Protein AF-A0A931IB84-F1 (afdb_monomer)

Secondary structure (DSSP, 8-state):
----PPP---SHHHHHHHHHHHHHHHHHHHHHHHHHHHHHHHHHHHHTTT--HHHHT--HHHHHHHHHHHHHHHHHHHHHHHHHHHHHHHHHHHHHHTTS-HHHHHHHHHHHHHHHHHHHHHHHHHHH--SS-TT-HHHHHHTSHHHHHHHHHHHHHHHHHHHTT------HHHHHHHHHHHHHHHHHHHHHHHHHHHHHHHHHHHHHHHTTTT-SEEEEEEESSPP---TTTSEEEEEPPSTTS--EEEEEEEEEEEE-SSEEEEEETT--SSS--EEEEETTTSEEEEEE-THHHHHHHH---GGG-SSSSGGGGGG--

Organism: NCBI:txid2785916

pLDDT: mean 73.14, std 16.47, range [39.81, 95.12]

Nearest PDB structures (foldseek):
  5l0g-assembly2_C  TM=3.970E-01  e=9.051E+00  Homo sapiens
  2gww-assembly1_A  TM=3.544E-01  e=8.164E+00  Homo sapiens
  8x61-assembly1_D  TM=1.941E-01  e=3.397E+00  Escherichia coli K-12
  8x61-assembly1_C  TM=1.939E-01  e=5.690E+00  Escherichia coli K-12

Solvent-accessible surface area (backbone atoms only — not comparable to full-atom values): 17667 Å² total; per-residue (Å²): 143,84,86,83,78,83,81,81,93,71,75,61,68,64,53,52,53,49,51,47,52,67,51,48,54,57,50,52,52,52,49,51,48,30,30,49,48,8,42,52,22,48,37,48,29,35,44,67,74,74,36,62,48,79,80,71,61,73,51,72,66,56,21,39,59,52,15,49,77,57,46,50,60,58,51,50,51,50,51,52,49,49,54,49,50,53,51,50,50,54,52,48,53,54,36,56,76,66,74,59,59,68,66,60,58,53,50,53,43,48,52,43,25,53,52,10,50,54,36,34,53,54,23,51,54,53,70,75,54,81,72,91,71,83,84,44,76,72,51,60,62,47,58,33,52,49,33,40,13,51,10,30,50,26,41,45,52,24,50,53,51,51,58,75,71,52,98,67,81,92,50,79,73,54,54,58,54,50,52,50,48,51,53,45,38,52,53,12,53,51,35,33,51,52,37,49,27,46,51,53,18,47,54,52,35,50,54,51,48,71,43,42,57,44,43,39,57,36,34,37,40,40,26,70,65,86,76,94,70,60,83,72,35,42,48,77,41,82,43,81,46,63,96,92,51,77,54,31,34,35,39,36,35,27,29,77,77,45,82,54,90,62,34,35,36,29,30,26,25,54,41,43,93,90,53,62,54,73,51,79,42,53,51,85,72,40,54,77,45,79,49,75,41,71,67,36,32,60,50,24,71,78,47,78,54,64,87,81,47,91,64,43,33,68,90,47,67,75,76,79,113

Foldseek 3Di:
DDDDDDDDPDDPPVVVVVVCCVPVVVVVVVLVLQLVLLQLLVQLLVVLVVDGPVVVPDDSVNSSVSSCVLVVVVVVVVVVVVVVVVVVVVVVVVCVVVVPDPPVLVVVLVVLQVVLQVLCVQQVVCVVAVDDPPPDPVSVVSNQLQSLLSSLVSNLSSVVSVVVPDPDDDDPVVVVVVVVNVVSNVVSSSSNSSSSSNVVSVVVSVVCLLCLQLAQKWKKKKALDDDDDDPLQKDWDWDDDDPPDRIIIIITQWDFPDDDPFKTWIWGSLDDSVDIDIDIGTPPRIDMDMGGDNVSNVQCVVPSDCVPDRHNGSVCPPVPD

Structure (mmCIF, N/CA/C/O backbone):
data_AF-A0A931IB84-F1
#
_entry.id   AF-A0A931IB84-F1
#
loop_
_atom_site.group_PDB
_atom_site.id
_atom_site.type_symbol
_atom_site.label_atom_id
_atom_site.label_alt_id
_atom_site.label_comp_id
_atom_site.label_asym_id
_atom_site.label_entity_id
_atom_site.label_seq_id
_atom_site.pdbx_PDB_ins_code
_atom_site.Cartn_x
_atom_site.Cartn_y
_atom_site.Cartn_z
_atom_site.occupancy
_atom_site.B_iso_or_equiv
_atom_site.auth_seq_id
_atom_site.auth_comp_id
_atom_site.auth_asym_id
_atom_site.auth_atom_id
_atom_site.pdbx_PDB_model_num
ATOM 1 N N . MET A 1 1 ? -64.741 45.029 3.967 1.00 46.62 1 MET A N 1
ATOM 2 C CA . MET A 1 1 ? -64.664 43.936 4.946 1.00 46.62 1 MET A CA 1
ATOM 3 C C . MET A 1 1 ? -64.672 42.675 4.126 1.00 46.62 1 MET A C 1
ATOM 5 O O . MET A 1 1 ? -65.702 42.410 3.532 1.00 46.62 1 MET A O 1
ATOM 9 N N . ASP A 1 2 ? -63.482 42.113 3.925 1.00 40.97 2 ASP A N 1
ATOM 10 C CA . ASP A 1 2 ? -63.188 40.704 3.632 1.00 40.97 2 ASP A CA 1
ATOM 11 C C . ASP A 1 2 ? -61.693 40.642 3.291 1.00 40.97 2 ASP A C 1
ATOM 13 O O . ASP A 1 2 ? -61.280 40.716 2.134 1.00 40.97 2 ASP A O 1
ATOM 17 N N . ASP A 1 3 ? -60.882 40.609 4.351 1.00 43.34 3 ASP A N 1
ATOM 18 C CA . ASP A 1 3 ? -59.468 40.252 4.289 1.00 43.34 3 ASP A CA 1
ATOM 19 C C . ASP A 1 3 ? -59.377 38.723 4.217 1.00 43.34 3 ASP A C 1
ATOM 21 O O . ASP A 1 3 ? -59.731 38.022 5.166 1.00 43.34 3 ASP A O 1
ATOM 25 N N . VAL A 1 4 ? -58.921 38.200 3.079 1.00 49.16 4 VAL A N 1
ATOM 26 C CA . VAL A 1 4 ? -58.511 36.798 2.940 1.00 49.16 4 VAL A CA 1
ATOM 27 C C . VAL A 1 4 ? -56.997 36.751 3.105 1.00 49.16 4 VAL A C 1
ATOM 29 O O . VAL A 1 4 ? -56.245 37.058 2.181 1.00 49.16 4 VAL A O 1
ATOM 32 N N . GLU A 1 5 ? -56.553 36.387 4.303 1.00 45.47 5 GLU A N 1
ATOM 33 C CA . GLU A 1 5 ? -55.150 36.115 4.607 1.00 45.47 5 GLU A CA 1
ATOM 34 C C . GLU A 1 5 ? -54.798 34.677 4.166 1.00 45.47 5 GLU A C 1
ATOM 36 O O . GLU A 1 5 ? -55.505 33.739 4.543 1.00 45.47 5 GLU A O 1
ATOM 41 N N . PRO A 1 6 ? -53.753 34.454 3.342 1.00 45.84 6 PRO A N 1
ATOM 42 C CA . PRO A 1 6 ? -53.401 33.116 2.887 1.00 45.84 6 PRO A CA 1
ATOM 43 C C . PRO A 1 6 ? -52.609 32.348 3.954 1.00 45.84 6 PRO A C 1
ATOM 45 O O . PRO A 1 6 ? -51.572 32.784 4.455 1.00 45.84 6 PRO A O 1
ATOM 48 N N . GLU A 1 7 ? -53.117 31.159 4.252 1.00 43.06 7 GLU A N 1
ATOM 49 C CA . GLU A 1 7 ? -52.628 30.195 5.229 1.00 43.06 7 GLU A CA 1
ATOM 50 C C . GLU A 1 7 ? -51.196 29.708 4.920 1.00 43.06 7 GLU A C 1
ATOM 52 O O . GLU A 1 7 ? -50.842 29.331 3.800 1.00 43.06 7 GLU A O 1
ATOM 57 N N . ALA A 1 8 ? -50.342 29.735 5.943 1.00 46.41 8 ALA A N 1
ATOM 58 C CA . ALA A 1 8 ? -48.915 29.464 5.854 1.00 46.41 8 ALA A CA 1
ATOM 59 C C . ALA A 1 8 ? -48.585 27.985 5.555 1.00 46.41 8 ALA A C 1
ATOM 61 O O . ALA A 1 8 ? -48.643 27.116 6.427 1.00 46.41 8 ALA A O 1
ATOM 62 N N . THR A 1 9 ? -48.067 27.698 4.359 1.00 49.44 9 THR A N 1
ATOM 63 C CA . THR A 1 9 ? -47.343 26.451 4.054 1.00 49.44 9 THR A CA 1
ATOM 64 C C . THR A 1 9 ? -45.978 26.423 4.755 1.00 49.44 9 THR A C 1
ATOM 66 O O . THR A 1 9 ? -44.959 26.790 4.170 1.00 49.44 9 THR A O 1
ATOM 69 N N . ARG A 1 10 ? -45.926 25.999 6.026 1.00 53.22 10 ARG A N 1
ATOM 70 C CA . ARG A 1 10 ? -44.667 25.784 6.779 1.00 53.22 10 ARG A CA 1
ATOM 71 C C . ARG A 1 10 ? -44.481 24.451 7.554 1.00 53.22 10 ARG A C 1
ATOM 73 O O . ARG A 1 10 ? -43.626 24.432 8.433 1.00 53.22 10 ARG A O 1
ATOM 80 N N . PRO A 1 11 ? -45.136 23.307 7.254 1.00 54.66 11 PRO A N 1
ATOM 81 C CA . PRO A 1 11 ? -44.774 22.039 7.917 1.00 54.66 11 PRO A CA 1
ATOM 82 C C . PRO A 1 11 ? -43.838 21.107 7.114 1.00 54.66 11 PRO A C 1
ATOM 84 O O . PRO A 1 11 ? -43.234 20.205 7.692 1.00 54.66 11 PRO A O 1
ATOM 87 N N . THR A 1 12 ? -43.669 21.286 5.798 1.00 57.94 12 THR A N 1
ATOM 88 C CA . THR A 1 12 ? -42.915 20.335 4.948 1.00 57.94 12 THR A CA 1
ATOM 89 C C . THR A 1 12 ? -41.408 20.600 4.916 1.00 57.94 12 THR A C 1
ATOM 91 O O . THR A 1 12 ? -40.622 19.673 5.097 1.00 57.94 12 THR A O 1
ATOM 94 N N . PHE A 1 13 ? -40.975 21.853 4.766 1.00 56.25 13 PHE A N 1
ATOM 95 C CA . PHE A 1 13 ? -39.555 22.209 4.597 1.00 56.25 13 PHE A CA 1
ATOM 96 C C . PHE A 1 13 ? -38.668 21.819 5.799 1.00 56.25 13 PHE A C 1
ATOM 98 O O . PHE A 1 13 ? -37.565 21.306 5.623 1.00 56.25 13 PHE A O 1
ATOM 105 N N . HIS A 1 14 ? -39.182 21.955 7.026 1.00 60.00 14 HIS A N 1
ATOM 106 C CA . HIS A 1 14 ? -38.454 21.588 8.249 1.00 60.00 14 HIS A CA 1
ATOM 107 C C . HIS A 1 14 ? -38.234 20.068 8.375 1.00 60.00 14 HIS A C 1
ATOM 109 O O . HIS A 1 14 ? -37.202 19.613 8.866 1.00 60.00 14 HIS A O 1
ATOM 115 N N . ARG A 1 15 ? -39.177 19.265 7.863 1.00 61.06 15 ARG A N 1
ATOM 116 C CA . ARG A 1 15 ? -39.104 17.797 7.875 1.00 61.06 15 ARG A CA 1
ATOM 117 C C . ARG A 1 15 ? -38.084 17.273 6.861 1.00 61.06 15 ARG A C 1
ATOM 119 O O . ARG A 1 15 ? -37.337 16.352 7.173 1.00 61.06 15 ARG A O 1
ATOM 126 N N . TRP A 1 16 ? -37.998 17.903 5.688 1.00 57.44 16 TRP A N 1
ATOM 127 C CA . TRP A 1 16 ? -36.999 17.576 4.664 1.00 57.44 16 TRP A CA 1
ATOM 128 C C . TRP A 1 16 ? -35.577 17.988 5.068 1.00 57.44 16 TRP A C 1
ATOM 130 O O . TRP A 1 16 ? -34.650 17.214 4.849 1.00 57.44 16 TRP A O 1
ATOM 140 N N . MET A 1 17 ? -35.396 19.135 5.734 1.00 57.38 17 MET A N 1
ATOM 141 C CA . MET A 1 17 ? -34.097 19.517 6.312 1.00 57.38 17 MET A CA 1
ATOM 142 C C . MET A 1 17 ? -33.651 18.564 7.429 1.00 57.38 17 MET A C 1
ATOM 144 O O . MET A 1 17 ? -32.476 18.211 7.494 1.00 57.38 17 MET A O 1
ATOM 148 N N . GLY A 1 18 ? -34.582 18.095 8.268 1.00 59.38 18 GLY A N 1
ATOM 149 C CA . GLY A 1 18 ? -34.295 17.082 9.286 1.00 59.38 18 GLY A CA 1
ATOM 150 C C . GLY A 1 18 ? -33.848 15.745 8.685 1.00 59.38 18 GLY A C 1
ATOM 151 O O . GLY A 1 18 ? -32.864 15.169 9.136 1.00 59.38 18 GLY A O 1
ATOM 152 N N . ILE A 1 19 ? -34.510 15.275 7.623 1.00 59.47 19 ILE A N 1
ATOM 153 C CA . ILE A 1 19 ? -34.152 14.021 6.934 1.00 59.47 19 ILE A CA 1
ATOM 154 C C . ILE A 1 19 ? -32.814 14.154 6.193 1.00 59.47 19 ILE A C 1
ATOM 156 O O . ILE A 1 19 ? -31.972 13.261 6.285 1.00 59.47 19 ILE A O 1
ATOM 160 N N . LEU A 1 20 ? -32.578 15.283 5.515 1.00 56.72 20 LEU A N 1
ATOM 161 C CA . LEU A 1 20 ? -31.291 15.578 4.882 1.00 56.72 20 LEU A CA 1
ATOM 162 C C . LEU A 1 20 ? -30.164 15.644 5.917 1.00 56.72 20 LEU A C 1
ATOM 164 O O . LEU A 1 20 ? -29.110 15.077 5.677 1.00 56.72 20 LEU A O 1
ATOM 168 N N . GLY A 1 21 ? -30.379 16.243 7.090 1.00 59.09 21 GLY A N 1
ATOM 169 C CA . GLY A 1 21 ? -29.387 16.250 8.170 1.00 59.09 21 GLY A CA 1
ATOM 170 C C . GLY A 1 21 ? -29.104 14.858 8.750 1.00 59.09 21 GLY A C 1
ATOM 171 O O . GLY A 1 21 ? -27.948 14.516 8.984 1.00 59.09 21 GLY A O 1
ATOM 172 N N . VAL A 1 22 ? -30.140 14.032 8.931 1.00 60.47 22 VAL A N 1
ATOM 173 C CA . VAL A 1 22 ? -30.029 12.675 9.501 1.00 60.47 22 VAL A CA 1
ATOM 174 C C . VAL A 1 22 ? -29.346 11.691 8.550 1.00 60.47 22 VAL A C 1
ATOM 176 O O . VAL A 1 22 ? -28.673 10.778 9.018 1.00 60.47 22 VAL A O 1
ATOM 179 N N . VAL A 1 23 ? -29.476 11.868 7.233 1.00 61.41 23 VAL A N 1
ATOM 180 C CA . VAL A 1 23 ? -28.882 10.958 6.237 1.00 61.41 23 VAL A CA 1
ATOM 181 C C . VAL A 1 23 ? -27.582 11.510 5.653 1.00 61.41 23 VAL A C 1
ATOM 183 O O . VAL A 1 23 ? -26.607 10.768 5.549 1.00 61.41 23 VAL A O 1
ATOM 186 N N . ALA A 1 24 ? -27.517 12.804 5.323 1.00 62.16 24 ALA A N 1
ATOM 187 C CA . ALA A 1 24 ? -26.332 13.384 4.695 1.00 62.16 24 ALA A CA 1
ATOM 188 C C . ALA A 1 24 ? -25.141 13.429 5.661 1.00 62.16 24 ALA A C 1
ATOM 190 O O . ALA A 1 24 ? -24.024 13.106 5.258 1.00 62.16 24 ALA A O 1
ATOM 191 N N . ALA A 1 25 ? -25.356 13.765 6.940 1.00 66.94 25 ALA A N 1
ATOM 192 C CA . ALA A 1 25 ? -24.252 13.883 7.894 1.00 66.94 25 ALA A CA 1
ATOM 193 C C . ALA A 1 25 ? -23.505 12.548 8.117 1.00 66.94 25 ALA A C 1
ATOM 195 O O . ALA A 1 25 ? -22.279 12.544 7.970 1.00 66.94 25 ALA A O 1
ATOM 196 N N . PRO A 1 26 ? -24.175 11.398 8.361 1.00 75.62 26 PRO A N 1
ATOM 197 C CA . PRO A 1 26 ? -23.486 10.109 8.431 1.00 75.62 26 PRO A CA 1
ATOM 198 C C . PRO A 1 26 ? -22.792 9.736 7.123 1.00 75.62 26 PRO A C 1
ATOM 200 O O . PRO A 1 26 ? -21.655 9.273 7.153 1.00 75.62 26 PRO A O 1
ATOM 203 N N . THR A 1 27 ? -23.430 9.967 5.968 1.00 77.69 27 THR A N 1
ATOM 204 C CA . THR A 1 27 ? -22.833 9.595 4.676 1.00 77.69 27 THR A CA 1
ATOM 205 C C . THR A 1 27 ? -21.563 10.381 4.372 1.00 77.69 27 THR A C 1
ATOM 207 O O . THR A 1 27 ? -20.601 9.797 3.877 1.00 77.69 27 THR A O 1
ATOM 210 N N . THR A 1 28 ? -21.502 11.667 4.728 1.00 82.00 28 THR A N 1
ATOM 211 C CA . THR A 1 28 ? -20.297 12.487 4.542 1.00 82.00 28 THR A CA 1
ATOM 212 C C . THR A 1 28 ? -19.165 12.016 5.448 1.00 82.00 28 THR A C 1
ATOM 214 O O . THR A 1 28 ? -18.031 11.901 4.992 1.00 82.00 28 THR A O 1
ATOM 217 N N . ILE A 1 29 ? -19.467 11.673 6.707 1.00 82.62 29 ILE A N 1
ATOM 218 C CA . ILE A 1 29 ? -18.474 11.129 7.648 1.00 82.62 29 ILE A CA 1
ATOM 219 C C . ILE A 1 29 ? -17.939 9.787 7.145 1.00 82.62 29 ILE A C 1
ATOM 221 O O . ILE A 1 29 ? -16.726 9.596 7.089 1.00 82.62 29 ILE A O 1
ATOM 225 N N . ILE A 1 30 ? -18.825 8.875 6.733 1.00 82.88 30 ILE A N 1
ATOM 226 C CA . ILE A 1 30 ? -18.440 7.568 6.187 1.00 82.88 30 ILE A CA 1
ATOM 227 C C . ILE A 1 30 ? -17.569 7.755 4.943 1.00 82.88 30 ILE A C 1
ATOM 229 O O . ILE A 1 30 ? -16.503 7.156 4.847 1.00 82.88 30 ILE A O 1
ATOM 233 N N . THR A 1 31 ? -17.974 8.635 4.025 1.00 84.44 31 THR A N 1
ATOM 234 C CA . THR A 1 31 ? -17.211 8.924 2.803 1.00 84.44 31 THR A CA 1
ATOM 235 C C . THR A 1 31 ? -15.834 9.507 3.127 1.00 84.44 31 THR A C 1
ATOM 237 O O . THR A 1 31 ? -14.839 9.081 2.544 1.00 84.44 31 THR A O 1
ATOM 240 N N . GLY A 1 32 ? -15.750 10.428 4.091 1.00 87.38 32 GLY A N 1
ATOM 241 C CA . GLY A 1 32 ? -14.487 11.008 4.551 1.00 87.38 32 GLY A CA 1
ATOM 242 C C . GLY A 1 32 ? -13.554 9.979 5.194 1.00 87.38 32 GLY A C 1
ATOM 243 O O . GLY A 1 32 ? -12.356 9.986 4.917 1.00 87.38 32 GLY A O 1
ATOM 244 N N . LEU A 1 33 ? -14.092 9.053 5.993 1.00 87.19 33 LEU A N 1
ATOM 245 C CA . LEU A 1 33 ? -13.322 7.949 6.576 1.00 87.19 33 LEU A CA 1
ATOM 246 C C . LEU A 1 33 ? -12.832 6.971 5.505 1.00 87.19 33 LEU A C 1
ATOM 248 O O . LEU A 1 33 ? -11.663 6.593 5.525 1.00 87.19 33 LEU A O 1
ATOM 252 N N . CYS A 1 34 ? -13.689 6.599 4.549 1.00 87.62 34 CYS A N 1
ATOM 253 C CA . CYS A 1 34 ? -13.299 5.777 3.404 1.00 87.62 34 CYS A CA 1
ATOM 254 C C . CYS A 1 34 ? -12.150 6.433 2.634 1.00 87.62 34 CYS A C 1
ATOM 256 O O . CYS A 1 34 ? -11.106 5.816 2.440 1.00 87.62 34 CYS A O 1
ATOM 258 N N . TYR A 1 35 ? -12.297 7.710 2.280 1.00 91.06 35 TYR A N 1
ATOM 259 C CA . TYR A 1 35 ? -11.238 8.476 1.631 1.00 91.06 35 TYR A CA 1
ATOM 260 C C . TYR A 1 35 ? -9.937 8.461 2.448 1.00 91.06 35 TYR A C 1
ATOM 262 O O . TYR A 1 35 ? -8.883 8.129 1.909 1.00 91.06 35 TYR A O 1
ATOM 270 N N . TYR A 1 36 ? -10.001 8.761 3.750 1.00 89.56 36 TYR A N 1
ATOM 271 C CA . TYR A 1 36 ? -8.824 8.824 4.617 1.00 89.56 36 TYR A CA 1
ATOM 272 C C . TYR A 1 36 ? -8.090 7.481 4.713 1.00 89.56 36 TYR A C 1
ATOM 274 O O . TYR A 1 36 ? -6.883 7.423 4.484 1.00 89.56 36 TYR A O 1
ATOM 282 N N . PHE A 1 37 ? -8.796 6.386 5.012 1.00 89.06 37 PHE A N 1
ATOM 283 C CA . PHE A 1 37 ? -8.154 5.075 5.145 1.00 89.06 37 PHE A CA 1
ATOM 284 C C . PHE A 1 37 ? -7.649 4.541 3.803 1.00 89.06 37 PHE A C 1
ATOM 286 O O . PHE A 1 37 ? -6.584 3.927 3.756 1.00 89.06 37 PHE A O 1
ATOM 293 N N . GLY A 1 38 ? -8.360 4.823 2.709 1.00 88.75 38 GLY A N 1
ATOM 294 C CA . GLY A 1 38 ? -7.891 4.538 1.356 1.00 88.75 38 GLY A CA 1
ATOM 295 C C . GLY A 1 38 ? -6.612 5.298 0.999 1.00 88.75 38 GLY A C 1
ATOM 296 O O . GLY A 1 38 ? -5.683 4.711 0.439 1.00 88.75 38 GLY A O 1
ATOM 297 N N . TYR A 1 39 ? -6.530 6.575 1.380 1.00 91.12 39 TYR A N 1
ATOM 298 C CA . TYR A 1 39 ? -5.336 7.406 1.226 1.00 91.12 39 TYR A CA 1
ATOM 299 C C . TYR A 1 39 ? -4.155 6.861 2.036 1.00 91.12 39 TYR A C 1
ATOM 301 O O . TYR A 1 39 ? -3.095 6.610 1.466 1.00 91.12 39 TYR A O 1
ATOM 309 N N . VAL A 1 40 ? -4.338 6.603 3.339 1.00 90.31 40 VAL A N 1
ATOM 310 C CA . VAL A 1 40 ? -3.280 6.061 4.214 1.00 90.31 40 VAL A CA 1
ATOM 311 C C . VAL A 1 40 ? -2.753 4.731 3.676 1.00 90.31 40 VAL A C 1
ATOM 313 O O . VAL A 1 40 ? -1.539 4.563 3.552 1.00 90.31 40 VAL A O 1
ATOM 316 N N . TYR A 1 41 ? -3.651 3.818 3.295 1.00 89.06 41 TYR A N 1
ATOM 317 C CA . TYR A 1 41 ? -3.281 2.529 2.713 1.00 89.06 41 TYR A CA 1
ATOM 318 C C . TYR A 1 41 ? -2.464 2.695 1.427 1.00 89.06 41 TYR A C 1
ATOM 320 O O . TYR A 1 41 ? -1.393 2.106 1.283 1.00 89.06 41 TYR A O 1
ATOM 328 N N . THR A 1 42 ? -2.934 3.534 0.502 1.00 90.88 42 THR A N 1
ATOM 329 C CA . THR A 1 42 ? -2.273 3.749 -0.794 1.00 90.88 42 THR A CA 1
ATOM 330 C C . THR A 1 42 ? -0.905 4.401 -0.619 1.00 90.88 42 THR A C 1
ATOM 332 O O . THR A 1 42 ? 0.074 3.940 -1.205 1.00 90.88 42 THR A O 1
ATOM 335 N N . ARG A 1 43 ? -0.811 5.417 0.245 1.00 92.00 43 ARG A N 1
ATOM 336 C CA . ARG A 1 43 ? 0.438 6.110 0.570 1.00 92.00 43 ARG A CA 1
ATOM 337 C C . ARG A 1 43 ? 1.471 5.171 1.177 1.00 92.00 43 ARG A C 1
ATOM 339 O O . ARG A 1 43 ? 2.628 5.199 0.774 1.00 92.00 43 ARG A O 1
ATOM 346 N N . LYS A 1 44 ? 1.068 4.330 2.133 1.00 91.00 44 LYS A N 1
ATOM 347 C CA . LYS A 1 44 ? 1.972 3.365 2.771 1.00 91.00 44 LYS A CA 1
ATOM 348 C C . LYS A 1 44 ? 2.423 2.281 1.800 1.00 91.00 44 LYS A C 1
ATOM 350 O O . LYS A 1 44 ? 3.615 1.997 1.722 1.00 91.00 44 LYS A O 1
ATOM 355 N N . ARG A 1 45 ? 1.498 1.749 0.998 1.00 91.69 45 ARG A N 1
ATOM 356 C CA . ARG A 1 45 ? 1.800 0.721 0.001 1.00 91.69 45 ARG A CA 1
ATOM 357 C C . ARG A 1 45 ? 2.754 1.218 -1.086 1.00 91.69 45 ARG A C 1
ATOM 359 O O . ARG A 1 45 ? 3.686 0.506 -1.432 1.00 91.69 45 ARG A O 1
ATOM 366 N N . LEU A 1 46 ? 2.527 2.410 -1.637 1.00 92.31 46 LEU A N 1
ATOM 367 C CA . LEU A 1 46 ? 3.388 2.986 -2.679 1.00 92.31 46 LEU A CA 1
ATOM 368 C C . LEU A 1 46 ? 4.698 3.536 -2.115 1.00 92.31 46 LEU A C 1
ATOM 370 O O . LEU A 1 46 ? 5.740 3.389 -2.752 1.00 92.31 46 LEU A O 1
ATOM 374 N N . GLY A 1 47 ? 4.664 4.071 -0.892 1.00 91.88 47 GLY A N 1
ATOM 375 C CA . GLY A 1 47 ? 5.854 4.519 -0.177 1.00 91.88 47 GLY A CA 1
ATOM 376 C C . GLY A 1 47 ? 6.866 3.395 0.051 1.00 91.88 47 GLY A C 1
ATOM 377 O O . GLY A 1 47 ? 8.064 3.654 0.004 1.00 91.88 47 GLY A O 1
ATOM 378 N N . TYR A 1 48 ? 6.412 2.144 0.197 1.00 91.81 48 TYR A N 1
ATOM 379 C CA . TYR A 1 48 ? 7.298 0.974 0.242 1.00 91.81 48 TYR A CA 1
ATOM 380 C C . TYR A 1 48 ? 8.136 0.810 -1.039 1.00 91.81 48 TYR A C 1
ATOM 382 O O . TYR A 1 48 ? 9.291 0.405 -0.973 1.00 91.81 48 TYR A O 1
ATOM 390 N N . PHE A 1 49 ? 7.585 1.191 -2.195 1.00 92.19 49 PHE A N 1
ATOM 391 C CA . PHE A 1 49 ? 8.285 1.198 -3.484 1.00 92.19 49 PHE A CA 1
ATOM 392 C C . PHE A 1 49 ? 9.044 2.508 -3.758 1.00 92.19 49 PHE A C 1
ATOM 394 O O . PHE A 1 49 ? 9.591 2.679 -4.845 1.00 92.19 49 PHE A O 1
ATOM 401 N N . GLY A 1 50 ? 9.076 3.438 -2.795 1.00 89.94 50 GLY A N 1
ATOM 402 C CA . GLY A 1 50 ? 9.699 4.756 -2.942 1.00 89.94 50 GLY A CA 1
ATOM 403 C C . GLY A 1 50 ? 8.870 5.752 -3.755 1.00 89.94 50 GLY A C 1
ATOM 404 O O . GLY A 1 50 ? 9.411 6.748 -4.230 1.00 89.94 50 GLY A O 1
ATOM 405 N N . ILE A 1 51 ? 7.573 5.493 -3.944 1.00 91.62 51 ILE A N 1
ATOM 406 C CA . ILE A 1 51 ? 6.710 6.302 -4.805 1.00 91.62 51 ILE A CA 1
ATOM 407 C C . ILE A 1 51 ? 5.740 7.114 -3.956 1.00 91.62 51 ILE A C 1
ATOM 409 O O . ILE A 1 51 ? 5.014 6.565 -3.125 1.00 91.62 51 ILE A O 1
ATOM 413 N N . ASP A 1 52 ? 5.685 8.419 -4.209 1.00 89.12 52 ASP A N 1
ATOM 414 C CA . ASP A 1 52 ? 4.690 9.284 -3.589 1.00 89.12 52 ASP A CA 1
ATOM 415 C C . ASP A 1 52 ? 3.338 9.155 -4.313 1.00 89.12 52 ASP A C 1
ATOM 417 O O . ASP A 1 52 ? 3.238 9.345 -5.530 1.00 89.12 52 ASP A O 1
ATOM 421 N N . CYS A 1 53 ? 2.278 8.831 -3.567 1.00 86.44 53 CYS A N 1
ATOM 422 C CA . CYS A 1 53 ? 0.923 8.755 -4.110 1.00 86.44 53 CYS A CA 1
ATOM 423 C C . CYS A 1 53 ? 0.432 10.116 -4.620 1.00 86.44 53 CYS A C 1
ATOM 425 O O . CYS A 1 53 ? -0.330 10.163 -5.589 1.00 86.44 53 CYS A O 1
ATOM 427 N N . ASP A 1 54 ? 0.908 11.208 -4.018 1.00 86.12 54 ASP A N 1
ATOM 428 C CA . ASP A 1 54 ? 0.509 12.566 -4.379 1.00 86.12 54 ASP A CA 1
ATOM 429 C C . ASP A 1 54 ? 1.131 12.992 -5.722 1.00 86.12 54 ASP A C 1
ATOM 431 O O . ASP A 1 54 ? 0.522 13.754 -6.472 1.00 86.12 54 ASP A O 1
ATOM 435 N N . ALA A 1 55 ? 2.275 12.407 -6.102 1.00 83.56 55 ALA A N 1
ATOM 436 C CA . ALA A 1 55 ? 2.905 12.622 -7.407 1.00 83.56 55 ALA A CA 1
ATOM 437 C C . ALA A 1 55 ? 2.205 11.867 -8.554 1.00 83.56 55 ALA A C 1
ATOM 439 O O . ALA A 1 55 ? 2.224 12.319 -9.697 1.00 83.56 55 ALA A O 1
ATOM 440 N N . ILE A 1 56 ? 1.569 10.725 -8.263 1.00 83.00 56 ILE A N 1
ATOM 441 C CA . ILE A 1 56 ? 0.801 9.943 -9.250 1.00 83.00 56 ILE A CA 1
ATOM 442 C C . ILE A 1 56 ? -0.568 10.590 -9.536 1.00 83.00 56 ILE A C 1
ATOM 444 O O . ILE A 1 56 ? -1.177 10.330 -10.575 1.00 83.00 56 ILE A O 1
ATOM 448 N N . GLY A 1 57 ? -1.073 11.432 -8.628 1.00 81.12 57 GLY A N 1
ATOM 449 C CA . GLY A 1 57 ? -2.330 12.157 -8.814 1.00 81.12 57 GLY A CA 1
ATOM 450 C C . GLY A 1 57 ? -3.556 11.244 -8.812 1.00 81.12 57 GLY A C 1
ATOM 451 O O . GLY A 1 57 ? -4.359 11.288 -9.745 1.00 81.12 57 GLY A O 1
ATOM 452 N N . PHE A 1 58 ? -3.680 10.364 -7.813 1.00 82.19 58 PHE A N 1
ATOM 453 C CA . PHE A 1 58 ? -4.899 9.571 -7.605 1.00 82.19 58 PHE A CA 1
ATOM 454 C C . PHE A 1 58 ? -6.114 10.473 -7.377 1.00 82.19 58 PHE A C 1
ATOM 456 O O . PHE A 1 58 ? -6.027 11.509 -6.715 1.00 82.19 58 PHE A O 1
ATOM 463 N N . THR A 1 59 ? -7.267 10.062 -7.901 1.00 83.81 59 THR A N 1
ATOM 464 C CA . THR A 1 59 ? -8.519 10.784 -7.670 1.00 83.81 59 THR A CA 1
ATOM 465 C C . THR A 1 59 ? -9.129 10.397 -6.325 1.00 83.81 59 THR A C 1
ATOM 467 O O . THR A 1 59 ? -8.875 9.318 -5.788 1.00 83.81 59 THR A O 1
ATOM 470 N N . SER A 1 60 ? -10.013 11.241 -5.785 1.00 82.31 60 SER A N 1
ATOM 471 C CA . SER A 1 60 ? -10.736 10.916 -4.548 1.00 82.31 60 SER A CA 1
ATOM 472 C C . SER A 1 60 ? -11.555 9.625 -4.659 1.00 82.31 60 SER A C 1
ATOM 474 O O . SER A 1 60 ? -11.701 8.913 -3.669 1.00 82.31 60 SER A O 1
ATOM 476 N N . SER A 1 61 ? -12.045 9.296 -5.861 1.00 81.75 61 SER A N 1
ATOM 477 C CA . SER A 1 61 ? -12.773 8.049 -6.120 1.00 81.75 61 SER A CA 1
ATOM 478 C C . SER A 1 61 ? -11.874 6.819 -5.983 1.00 81.75 61 SER A C 1
ATOM 480 O O . SER A 1 61 ? -12.320 5.801 -5.456 1.00 81.75 61 SER A O 1
ATOM 482 N N . ASP A 1 62 ? -10.614 6.904 -6.414 1.00 83.38 62 ASP A N 1
ATOM 483 C CA . ASP A 1 62 ? -9.676 5.778 -6.343 1.00 83.38 62 ASP A CA 1
ATOM 484 C C . ASP A 1 62 ? -9.372 5.409 -4.887 1.00 83.38 62 ASP A C 1
ATOM 486 O O . ASP A 1 62 ? -9.374 4.232 -4.517 1.00 83.38 62 ASP A O 1
ATOM 490 N N . TYR A 1 63 ? -9.203 6.417 -4.024 1.00 85.75 63 TYR A N 1
ATOM 491 C CA . TYR A 1 63 ? -9.000 6.193 -2.593 1.00 85.75 63 TYR A CA 1
ATOM 492 C C . TYR A 1 63 ? -10.208 5.516 -1.935 1.00 85.75 63 TYR A C 1
ATOM 494 O O . TYR A 1 63 ? -10.032 4.570 -1.169 1.00 85.75 63 TYR A O 1
ATOM 502 N N . VAL A 1 64 ? -11.435 5.922 -2.274 1.00 85.00 64 VAL A N 1
ATOM 503 C CA . VAL A 1 64 ? -12.654 5.284 -1.742 1.00 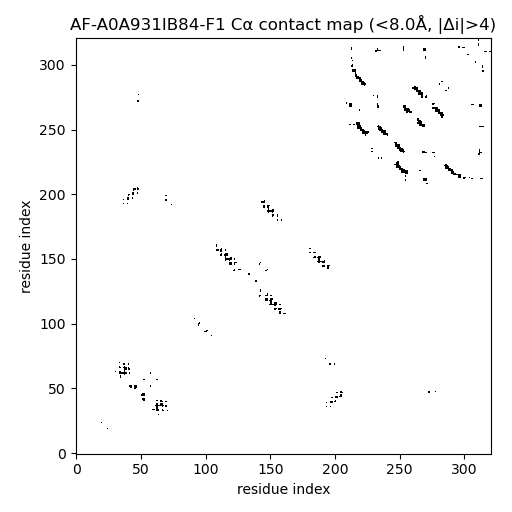85.00 64 VAL A CA 1
ATOM 504 C C . VAL A 1 64 ? -12.766 3.818 -2.179 1.00 85.00 64 VAL A C 1
ATOM 506 O O . VAL A 1 64 ? -13.197 2.976 -1.399 1.00 85.00 64 VAL A O 1
ATOM 509 N N . VAL A 1 65 ? -12.338 3.463 -3.392 1.00 83.25 65 VAL A N 1
ATOM 510 C CA . VAL A 1 65 ? -12.326 2.053 -3.820 1.00 83.25 65 VAL A CA 1
ATOM 511 C C . VAL A 1 65 ? -11.284 1.251 -3.034 1.00 83.25 65 VAL A C 1
ATOM 513 O O . VAL A 1 65 ? -11.577 0.153 -2.557 1.00 83.25 65 VAL A O 1
ATOM 516 N N . HIS A 1 66 ? -10.086 1.805 -2.828 1.00 82.06 66 HIS A N 1
ATOM 517 C CA . HIS A 1 66 ? -9.041 1.154 -2.033 1.00 82.06 66 HIS A CA 1
ATOM 518 C C . HIS A 1 66 ? -9.411 0.981 -0.555 1.00 82.06 66 HIS A C 1
ATOM 520 O O . HIS A 1 66 ? -8.905 0.069 0.102 1.00 82.06 66 HIS A O 1
ATOM 526 N N . SER A 1 67 ? -10.332 1.788 -0.025 1.00 82.38 67 SER A N 1
ATOM 527 C CA . SER A 1 67 ? -10.784 1.651 1.357 1.00 82.38 67 SER A CA 1
ATOM 528 C C . SER A 1 67 ? -11.614 0.393 1.597 1.00 82.38 67 SER A C 1
ATOM 530 O O . SER A 1 67 ? -11.669 -0.073 2.729 1.00 82.38 67 SER A O 1
ATOM 532 N N . VAL A 1 68 ? -12.238 -0.194 0.568 1.00 77.75 68 VAL A N 1
ATOM 533 C CA . VAL A 1 68 ? -13.078 -1.397 0.715 1.00 77.75 68 VAL A CA 1
ATOM 534 C C . VAL A 1 68 ? -12.258 -2.577 1.232 1.00 77.75 68 VAL A C 1
ATOM 536 O O . VAL A 1 68 ? -12.654 -3.213 2.207 1.00 77.75 68 VAL A O 1
ATOM 539 N N . SER A 1 69 ? -11.082 -2.826 0.647 1.00 71.69 69 SER A N 1
ATOM 540 C CA . SER A 1 69 ? -10.176 -3.889 1.110 1.00 71.69 69 SER A CA 1
ATOM 541 C C . SER A 1 69 ? -9.677 -3.660 2.536 1.00 71.69 69 SER A C 1
ATOM 543 O O . SER A 1 69 ? -9.423 -4.617 3.259 1.00 71.69 69 SER A O 1
ATOM 545 N N . VAL A 1 70 ? -9.570 -2.396 2.947 1.00 74.81 70 VAL A N 1
ATOM 546 C CA . VAL A 1 70 ? -9.094 -2.006 4.277 1.00 74.81 70 VAL A CA 1
ATOM 547 C C . VAL A 1 70 ? -10.208 -2.115 5.321 1.00 74.81 70 VAL A C 1
ATOM 549 O O . VAL A 1 70 ? -9.962 -2.558 6.435 1.00 74.81 70 VAL A O 1
ATOM 552 N N . LEU A 1 71 ? -11.440 -1.736 4.973 1.00 75.75 71 LEU A N 1
ATOM 553 C CA . LEU A 1 71 ? -12.588 -1.674 5.884 1.00 75.75 71 LEU A CA 1
ATOM 554 C C . LEU A 1 71 ? -13.325 -3.003 6.030 1.00 75.75 71 LEU A C 1
ATOM 556 O O . LEU A 1 71 ? -13.973 -3.210 7.054 1.00 75.75 71 LEU A O 1
ATOM 560 N N . TYR A 1 72 ? -13.224 -3.906 5.052 1.00 71.38 72 TYR A N 1
ATOM 561 C CA . TYR A 1 72 ? -13.966 -5.165 5.065 1.00 71.38 7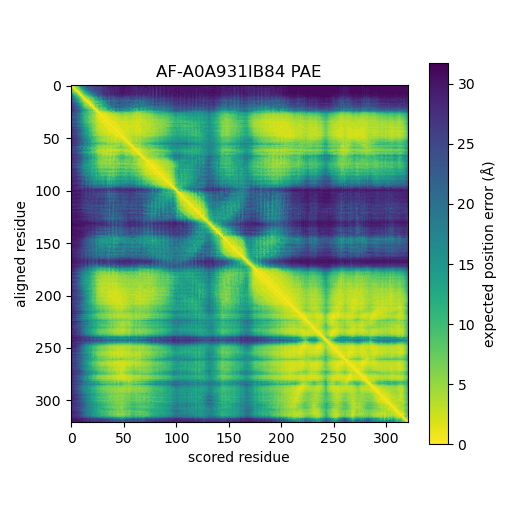2 TYR A CA 1
ATOM 562 C C . TYR A 1 72 ? -13.672 -6.015 6.309 1.00 71.38 72 TYR A C 1
ATOM 564 O O . TYR A 1 72 ? -14.599 -6.394 7.026 1.00 71.38 72 TYR A O 1
ATOM 572 N N . LEU A 1 73 ? -12.393 -6.283 6.601 1.00 67.75 73 LEU A N 1
ATOM 573 C CA . LEU A 1 73 ? -12.018 -7.144 7.727 1.00 67.75 73 LEU A CA 1
ATOM 574 C C . LEU A 1 73 ? -12.354 -6.508 9.092 1.00 67.75 73 LEU A C 1
ATOM 576 O O . LEU A 1 73 ? -12.988 -7.184 9.904 1.00 67.75 73 LEU A O 1
ATOM 580 N N . PRO A 1 74 ? -12.032 -5.227 9.361 1.00 66.69 74 PRO A N 1
ATOM 581 C CA . PRO A 1 74 ? -12.417 -4.575 10.611 1.00 66.69 74 PRO A CA 1
ATOM 582 C C . PRO A 1 74 ? -13.929 -4.493 10.803 1.00 66.69 74 PRO A C 1
ATOM 584 O O . PRO A 1 74 ? -14.409 -4.726 11.909 1.00 66.69 74 PRO A O 1
ATOM 587 N N . LEU A 1 75 ? -14.698 -4.219 9.744 1.00 67.62 75 LEU A N 1
ATOM 588 C CA . LEU A 1 75 ? -16.157 -4.173 9.830 1.00 67.62 75 LEU A CA 1
ATOM 589 C C . LEU A 1 75 ? -16.745 -5.556 10.139 1.00 67.62 75 LEU A C 1
ATOM 591 O O . LEU A 1 75 ? -17.652 -5.664 10.961 1.00 67.62 75 LEU A O 1
ATOM 595 N N . LEU A 1 76 ? -16.199 -6.616 9.536 1.00 64.12 76 LEU A N 1
ATOM 596 C CA . LEU A 1 76 ? -16.584 -7.994 9.832 1.00 64.12 76 LEU A CA 1
ATOM 597 C C . LEU A 1 76 ? -16.249 -8.369 11.284 1.00 64.12 76 LEU A C 1
ATOM 599 O O . LEU A 1 76 ? -17.099 -8.916 11.986 1.00 64.12 76 LEU A O 1
ATOM 603 N N . LEU A 1 77 ? -15.058 -8.016 11.775 1.00 60.97 77 LEU A N 1
ATOM 604 C CA . LEU A 1 77 ? -14.670 -8.227 13.173 1.00 60.97 77 LEU A CA 1
ATOM 605 C C . LEU A 1 77 ? -15.572 -7.456 14.141 1.00 60.97 77 LEU A C 1
ATOM 607 O O . LEU A 1 77 ? -16.050 -8.034 15.114 1.00 60.97 77 LEU A O 1
ATOM 611 N N . LEU A 1 78 ? -15.874 -6.189 13.855 1.00 64.94 78 LEU A N 1
ATOM 612 C CA . LEU A 1 78 ? -16.806 -5.389 14.650 1.00 64.94 78 LEU A CA 1
ATOM 613 C C . LEU A 1 78 ? -18.205 -6.008 14.673 1.00 64.94 78 LEU A C 1
ATOM 615 O O . LEU A 1 78 ? -18.806 -6.108 15.739 1.00 64.94 78 LEU A O 1
ATOM 619 N N . LEU A 1 79 ? -18.706 -6.472 13.527 1.00 64.69 79 LEU A N 1
ATOM 620 C CA . LEU A 1 79 ? -20.013 -7.116 13.429 1.00 64.69 79 LEU A CA 1
ATOM 621 C C . LEU A 1 79 ? -20.052 -8.427 14.229 1.00 64.69 79 LEU A C 1
ATOM 623 O O . LEU A 1 79 ? -20.968 -8.642 15.020 1.00 64.69 79 LEU A O 1
ATOM 627 N N . THR A 1 80 ? -19.046 -9.290 14.071 1.00 56.78 80 THR A N 1
ATOM 628 C CA . THR A 1 80 ? -18.950 -10.549 14.833 1.00 56.78 80 THR A CA 1
ATOM 629 C C . THR A 1 80 ? -18.782 -10.304 16.332 1.00 56.78 80 THR A C 1
ATOM 631 O O . THR A 1 80 ? -19.445 -10.963 17.131 1.00 56.78 80 THR A O 1
ATOM 634 N N . GLY A 1 81 ? -17.972 -9.316 16.723 1.00 56.75 81 GLY A N 1
ATOM 635 C CA . GLY A 1 81 ? -17.794 -8.896 18.110 1.00 56.75 81 GLY A CA 1
ATOM 636 C C . GLY A 1 81 ? -19.081 -8.339 18.712 1.00 56.75 81 GLY A C 1
ATOM 637 O O . GLY A 1 81 ? -19.416 -8.672 19.845 1.00 56.75 81 GLY A O 1
ATOM 638 N N . TRP A 1 82 ? -19.851 -7.568 17.941 1.00 60.62 82 TRP A N 1
ATOM 639 C CA . TRP A 1 82 ? -21.171 -7.085 18.337 1.00 60.62 82 TRP A CA 1
ATOM 640 C C . TRP A 1 82 ? -22.152 -8.237 18.580 1.00 60.62 82 TRP A C 1
ATOM 642 O O . TRP A 1 82 ? -22.779 -8.299 19.637 1.00 60.62 82 TRP A O 1
ATOM 652 N N . PHE A 1 83 ? -22.246 -9.199 17.656 1.00 60.16 83 PHE A N 1
ATOM 653 C CA . PHE A 1 83 ? -23.083 -10.389 17.847 1.00 60.16 83 PHE A CA 1
ATOM 654 C C . PHE A 1 83 ? -22.644 -11.226 19.054 1.00 60.16 83 PHE A C 1
ATOM 656 O O . PHE A 1 83 ? -23.497 -11.671 19.822 1.00 60.16 83 PHE A O 1
ATOM 663 N N . ALA A 1 84 ? -21.337 -11.407 19.257 1.00 57.50 84 ALA A N 1
ATOM 664 C CA . ALA A 1 84 ? -20.799 -12.098 20.424 1.00 57.50 84 ALA A CA 1
ATOM 665 C C . ALA A 1 84 ? -21.139 -11.356 21.726 1.00 57.50 84 ALA A C 1
ATOM 667 O O . ALA A 1 84 ? -21.563 -11.985 22.692 1.00 57.50 84 ALA A O 1
ATOM 668 N N . ALA A 1 85 ? -21.029 -10.025 21.744 1.00 58.94 85 ALA A N 1
ATOM 669 C CA . ALA A 1 85 ? -21.383 -9.200 22.895 1.00 58.94 85 ALA A CA 1
ATOM 670 C C . ALA A 1 85 ? -22.877 -9.298 23.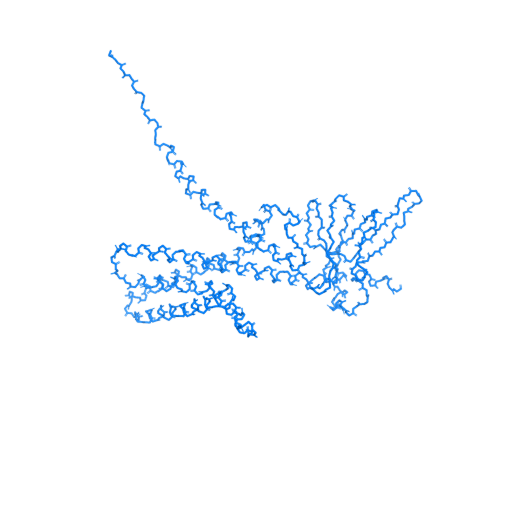236 1.00 58.94 85 ALA A C 1
ATOM 672 O O . ALA A 1 85 ? -23.215 -9.454 24.407 1.00 58.94 85 ALA A O 1
ATOM 673 N N . LEU A 1 86 ? -23.762 -9.278 22.232 1.00 64.88 86 LEU A N 1
ATOM 674 C CA . LEU A 1 86 ? -25.201 -9.497 22.423 1.00 64.88 86 LEU A CA 1
ATOM 675 C C . LEU A 1 86 ? -25.509 -10.901 22.958 1.00 64.88 86 LEU A C 1
ATOM 677 O O . LEU A 1 86 ? -26.368 -11.068 23.821 1.00 64.88 86 LEU A O 1
ATOM 681 N N . TRP A 1 87 ? -24.798 -11.918 22.473 1.00 65.62 87 TRP A N 1
ATOM 682 C CA . TRP A 1 87 ? -24.926 -13.282 22.981 1.00 65.62 87 TRP A CA 1
ATOM 683 C C . TRP A 1 87 ? -24.473 -13.400 24.436 1.00 65.62 87 TRP A C 1
ATOM 685 O O . TRP A 1 87 ? -25.172 -13.998 25.255 1.00 65.62 87 TRP A O 1
ATOM 695 N N . ILE A 1 88 ? -23.329 -12.803 24.774 1.00 60.12 88 ILE A N 1
ATOM 696 C CA . ILE A 1 88 ? -22.783 -12.791 26.134 1.00 60.12 88 ILE A CA 1
ATOM 697 C C . ILE A 1 88 ? -23.703 -12.010 27.070 1.00 60.12 88 ILE A C 1
ATOM 699 O O . ILE A 1 88 ? -23.959 -12.481 28.176 1.00 60.12 88 ILE A O 1
ATOM 703 N N . SER A 1 89 ? -24.237 -10.859 26.654 1.00 61.47 89 SER A N 1
ATOM 704 C CA . SER A 1 89 ? -25.151 -10.069 27.482 1.00 61.47 89 SER A CA 1
ATOM 705 C C . SER A 1 89 ? -26.464 -10.812 27.722 1.00 61.47 89 SER A C 1
ATOM 707 O O . SER A 1 89 ? -26.892 -10.919 28.869 1.00 61.47 89 SER A O 1
ATOM 709 N N . ALA A 1 90 ? -27.047 -11.431 26.691 1.00 66.81 90 ALA A N 1
ATOM 710 C CA . ALA A 1 90 ? -28.244 -12.257 26.827 1.00 66.81 90 ALA A CA 1
ATOM 711 C C . ALA A 1 90 ? -28.009 -13.475 27.738 1.00 66.81 90 ALA A C 1
ATOM 713 O O . ALA A 1 90 ? -28.849 -13.797 28.578 1.00 66.81 90 ALA A O 1
ATOM 714 N N . TYR A 1 91 ? -26.855 -14.138 27.614 1.00 66.12 91 TYR A N 1
ATOM 715 C CA . TYR A 1 91 ? -26.477 -15.258 28.477 1.00 66.12 91 TYR A CA 1
ATOM 716 C C . TYR A 1 91 ? -26.243 -14.812 29.927 1.00 66.12 91 TYR A C 1
ATOM 718 O O . TYR A 1 91 ? -26.695 -15.468 30.863 1.00 66.12 91 TYR A O 1
ATOM 726 N N . THR A 1 92 ? -25.602 -13.658 30.118 1.00 63.97 92 THR A N 1
ATOM 727 C CA . THR A 1 92 ? -25.330 -13.072 31.437 1.00 63.97 92 THR A CA 1
ATOM 728 C C . THR A 1 92 ? -26.621 -12.646 32.130 1.00 63.97 92 THR A C 1
ATOM 730 O O . THR A 1 92 ? -26.803 -12.974 33.298 1.00 63.97 92 THR A O 1
ATOM 733 N N . HIS A 1 93 ? -27.555 -12.007 31.417 1.00 65.50 93 HIS A N 1
ATOM 734 C CA . HIS A 1 93 ? -28.879 -11.672 31.951 1.00 65.50 93 HIS A CA 1
ATOM 735 C C . HIS A 1 93 ? -29.631 -12.921 32.425 1.00 65.50 93 HIS A C 1
ATOM 737 O O . HIS A 1 93 ? -30.123 -12.941 33.551 1.00 65.50 93 HIS A O 1
ATOM 743 N N . ARG A 1 94 ? -29.621 -14.002 31.632 1.00 65.44 94 ARG A N 1
ATOM 744 C CA . ARG A 1 94 ? -30.226 -15.286 32.026 1.00 65.44 94 ARG A CA 1
ATOM 745 C C . ARG A 1 94 ? -29.553 -15.913 33.252 1.00 65.44 94 ARG A C 1
ATOM 747 O O . ARG A 1 94 ? -30.231 -16.501 34.090 1.00 65.44 94 ARG A O 1
ATOM 754 N N . LEU A 1 95 ? -28.229 -15.793 33.385 1.00 61.22 95 LEU A N 1
ATOM 755 C CA . LEU A 1 95 ? -27.513 -16.277 34.571 1.00 61.22 95 LEU A CA 1
ATOM 756 C C . LEU A 1 95 ? -27.820 -15.451 35.824 1.00 61.22 95 LEU A C 1
ATOM 758 O O . LEU A 1 95 ? -27.967 -16.026 36.903 1.00 61.22 95 LEU A O 1
ATOM 762 N N . ILE A 1 96 ? -27.939 -14.131 35.686 1.00 63.78 96 ILE A N 1
ATOM 763 C CA . ILE A 1 96 ? -28.285 -13.227 36.788 1.00 63.78 96 ILE A CA 1
ATOM 764 C C . ILE A 1 96 ? -29.710 -13.507 37.278 1.00 63.78 96 ILE A C 1
ATOM 766 O O . ILE A 1 96 ? -29.911 -13.640 38.483 1.00 63.78 96 ILE A O 1
ATOM 770 N N . GLU A 1 97 ? -30.670 -13.701 36.368 1.00 63.94 97 GLU A N 1
ATOM 771 C CA . GLU A 1 97 ? -32.039 -14.117 36.715 1.00 63.94 97 GLU A CA 1
ATOM 772 C C . GLU A 1 97 ? -32.077 -15.475 37.437 1.00 63.94 97 GLU A C 1
ATOM 774 O O . GLU A 1 97 ? -32.927 -15.698 38.295 1.00 63.94 97 GLU A O 1
ATOM 779 N N . SER A 1 98 ? -31.116 -16.366 37.163 1.00 61.34 98 SER A N 1
ATOM 780 C CA . SER A 1 98 ? -30.998 -17.668 37.836 1.00 61.34 98 SER A CA 1
ATOM 781 C C . SER A 1 98 ? -30.349 -17.622 39.234 1.00 61.34 98 SER A C 1
ATOM 783 O O . SER A 1 98 ? -30.173 -18.665 39.864 1.00 61.34 98 SER A O 1
ATOM 785 N N . GLY A 1 99 ? -29.951 -16.440 39.727 1.00 54.50 99 GLY A N 1
ATOM 786 C CA . GLY A 1 99 ? -29.402 -16.247 41.078 1.00 54.50 99 GLY A CA 1
ATOM 787 C C . GLY A 1 99 ? -28.008 -16.846 41.325 1.00 54.50 99 GLY A C 1
ATOM 788 O O . GLY A 1 99 ? -27.512 -16.812 42.452 1.00 54.50 99 GLY A O 1
ATOM 789 N N . ARG A 1 100 ? -27.332 -17.391 40.302 1.00 52.06 100 ARG A N 1
ATOM 790 C CA . ARG A 1 100 ? -25.985 -17.980 40.418 1.00 52.06 100 ARG A CA 1
ATOM 791 C C . ARG A 1 100 ? -24.917 -17.032 39.865 1.00 52.06 100 ARG A C 1
ATOM 793 O O . ARG A 1 100 ? -24.809 -16.850 38.659 1.00 52.06 100 ARG A O 1
ATOM 800 N N . ARG A 1 101 ? -24.028 -16.573 40.760 1.00 54.69 101 ARG A N 1
ATOM 801 C CA . ARG A 1 101 ? -22.692 -15.987 40.480 1.00 54.69 101 ARG A CA 1
ATOM 802 C C . ARG A 1 101 ? -22.640 -14.534 39.968 1.00 54.69 101 ARG A C 1
ATOM 804 O O . ARG A 1 101 ? -21.853 -14.220 39.076 1.00 54.69 101 ARG A O 1
ATOM 811 N N . THR A 1 102 ? -23.364 -13.624 40.615 1.00 55.56 102 THR A N 1
ATOM 812 C CA . THR A 1 102 ? -23.216 -12.159 40.456 1.00 55.56 102 THR A CA 1
ATOM 813 C C . THR A 1 102 ? -21.784 -11.650 40.699 1.00 55.56 102 THR A C 1
ATOM 815 O O . THR A 1 102 ? -21.316 -10.766 39.981 1.00 55.56 102 THR A O 1
ATOM 818 N N . ASP A 1 103 ? -21.033 -12.251 41.628 1.00 55.16 103 ASP A N 1
ATOM 819 C CA . ASP A 1 103 ? -19.657 -11.822 41.940 1.00 55.16 103 ASP A CA 1
ATOM 820 C C . ASP A 1 103 ? -18.629 -12.147 40.844 1.00 55.16 103 ASP A C 1
ATOM 822 O O . ASP A 1 103 ? -17.689 -11.380 40.626 1.00 55.16 103 ASP A O 1
ATOM 826 N N . LEU A 1 104 ? -18.809 -13.240 40.095 1.00 54.00 104 LEU A N 1
ATOM 827 C CA . LEU A 1 104 ? -17.893 -13.606 39.004 1.00 54.00 104 LEU A CA 1
ATOM 828 C C . LEU A 1 104 ? -18.030 -12.657 37.811 1.00 54.00 104 LEU A C 1
ATOM 830 O O . LEU A 1 104 ? -17.022 -12.268 37.225 1.00 54.00 104 LEU A O 1
ATOM 834 N N . VAL A 1 105 ? -19.256 -12.223 37.508 1.00 56.53 105 VAL A N 1
ATOM 835 C CA . VAL A 1 105 ? -19.530 -11.220 36.466 1.00 56.53 105 VAL A CA 1
ATOM 836 C C . VAL A 1 105 ? -18.895 -9.876 36.840 1.00 56.53 105 VAL A C 1
ATOM 838 O O . VAL A 1 105 ? -18.243 -9.234 36.016 1.00 56.53 105 VAL A O 1
ATOM 841 N N . ARG A 1 106 ? -18.992 -9.486 38.117 1.00 56.94 106 ARG A N 1
ATOM 842 C CA . ARG A 1 106 ? -18.416 -8.241 38.641 1.00 56.94 106 ARG A CA 1
ATOM 843 C C . ARG A 1 106 ? -16.885 -8.257 38.663 1.00 56.94 106 ARG A C 1
ATOM 845 O O . ARG A 1 106 ? -16.250 -7.246 38.363 1.00 56.94 106 ARG A O 1
ATOM 852 N N . THR A 1 107 ? -16.288 -9.403 38.991 1.00 54.78 107 THR A N 1
ATOM 853 C CA . THR A 1 107 ? -14.827 -9.577 39.011 1.00 54.78 107 THR A CA 1
ATOM 854 C C . THR A 1 107 ? -14.249 -9.587 37.598 1.00 54.78 107 THR A C 1
ATOM 856 O O . THR A 1 107 ? -13.252 -8.914 37.358 1.00 54.78 107 THR A O 1
ATOM 859 N N . ALA A 1 108 ? -14.918 -10.251 36.648 1.00 52.59 108 ALA A N 1
ATOM 860 C CA . ALA A 1 108 ? -14.516 -10.266 35.242 1.00 52.59 108 ALA A CA 1
ATOM 861 C C . ALA A 1 108 ? -14.569 -8.864 34.602 1.00 52.59 108 ALA A C 1
ATOM 863 O O . ALA A 1 108 ? -13.640 -8.464 33.895 1.00 52.59 108 ALA A O 1
ATOM 864 N N . GLY A 1 109 ? -15.609 -8.078 34.911 1.00 51.12 109 GLY A N 1
ATOM 865 C CA . GLY A 1 109 ? -15.710 -6.683 34.471 1.00 51.12 109 GLY A CA 1
ATOM 866 C C . GLY A 1 109 ? -14.620 -5.788 35.069 1.00 51.12 109 GLY A C 1
ATOM 867 O O . GLY A 1 109 ? -13.991 -5.012 34.349 1.00 51.12 109 GLY A O 1
ATOM 868 N N . ARG A 1 110 ? -14.317 -5.950 36.365 1.00 53.22 110 ARG A N 1
ATOM 869 C CA . ARG A 1 110 ? -13.228 -5.217 37.035 1.00 53.22 110 ARG A CA 1
ATOM 870 C C . ARG A 1 110 ? -11.845 -5.584 36.510 1.00 53.22 110 ARG A C 1
ATOM 872 O O . ARG A 1 110 ? -11.030 -4.684 36.330 1.00 53.22 110 ARG A O 1
ATOM 879 N N . SER A 1 111 ? -11.579 -6.860 36.231 1.00 45.16 111 SER A N 1
ATOM 880 C CA . SER A 1 111 ? -10.299 -7.277 35.649 1.00 45.16 111 SER A CA 1
ATOM 881 C C . SER A 1 111 ? -10.107 -6.720 34.239 1.00 45.16 111 SER A C 1
ATOM 883 O O . SER A 1 111 ? -9.007 -6.286 33.914 1.00 45.16 111 SER A O 1
ATOM 885 N N . GLY A 1 112 ? -11.173 -6.650 33.432 1.00 49.84 112 GLY A N 1
ATOM 886 C CA . GLY A 1 112 ? -11.123 -6.007 32.115 1.00 49.84 112 GLY A CA 1
ATOM 887 C C . GLY A 1 112 ? -10.836 -4.505 32.209 1.00 49.84 112 GLY A C 1
ATOM 888 O O . GLY A 1 112 ? -9.996 -3.984 31.483 1.00 49.84 112 GLY A O 1
ATOM 889 N N . LEU A 1 113 ? -11.461 -3.812 33.161 1.00 47.91 113 LEU A N 1
ATOM 890 C CA . LEU A 1 113 ? -11.273 -2.374 33.364 1.00 47.91 113 LEU A CA 1
ATOM 891 C C . LEU A 1 113 ? -9.852 -2.037 33.850 1.00 47.91 113 LEU A C 1
ATOM 893 O O . LEU A 1 113 ? -9.214 -1.135 33.310 1.00 47.91 113 LEU A O 1
ATOM 897 N N . ALA A 1 114 ? -9.325 -2.796 34.817 1.00 51.03 114 ALA A N 1
ATOM 898 C CA . ALA A 1 114 ? -7.953 -2.628 35.303 1.00 51.03 114 ALA A CA 1
ATOM 899 C C . ALA A 1 114 ? -6.918 -2.903 34.202 1.00 51.03 114 ALA A C 1
ATOM 901 O O . ALA A 1 114 ? -5.979 -2.124 34.037 1.00 51.03 114 ALA A O 1
ATOM 902 N N . LEU A 1 115 ? -7.116 -3.964 33.414 1.00 50.91 115 LEU A N 1
ATOM 903 C CA . LEU A 1 115 ? -6.235 -4.282 32.293 1.00 50.91 115 LEU A CA 1
ATOM 904 C C . LEU A 1 115 ? -6.251 -3.152 31.248 1.00 50.91 115 LEU A C 1
ATOM 906 O O . LEU A 1 115 ? -5.196 -2.742 30.770 1.00 50.91 115 LEU A O 1
ATOM 910 N N . GLY A 1 116 ? -7.423 -2.572 30.970 1.00 48.84 116 GLY A N 1
ATOM 911 C CA . GLY A 1 116 ? -7.568 -1.432 30.063 1.00 48.84 116 GLY A CA 1
ATOM 912 C C . GLY A 1 116 ? -6.837 -0.177 30.508 1.00 48.84 116 GLY A C 1
ATOM 913 O O . GLY A 1 116 ? -6.112 0.420 29.717 1.00 48.84 116 GLY A O 1
ATOM 914 N N . ILE A 1 117 ? -6.975 0.198 31.781 1.00 49.72 117 ILE A N 1
ATOM 915 C CA . ILE A 1 117 ? -6.301 1.374 32.351 1.00 49.72 117 ILE A CA 1
ATOM 916 C C . ILE A 1 117 ? -4.778 1.219 32.285 1.00 49.72 117 ILE A C 1
ATOM 918 O O . ILE A 1 117 ? -4.087 2.166 31.912 1.00 49.72 117 ILE A O 1
ATOM 922 N N . VAL A 1 118 ? -4.252 0.031 32.596 1.00 55.06 118 VAL A N 1
ATOM 923 C CA . VAL A 1 118 ? -2.808 -0.244 32.526 1.00 55.06 118 VAL A CA 1
ATOM 924 C C . VAL A 1 118 ? -2.297 -0.134 31.086 1.00 55.06 118 VAL A C 1
ATOM 926 O O . VAL A 1 118 ? -1.258 0.482 30.850 1.00 55.06 118 VAL A O 1
ATOM 929 N N . LEU A 1 119 ? -3.043 -0.649 30.106 1.00 52.38 119 LEU A N 1
ATOM 930 C CA . LEU A 1 119 ? -2.697 -0.524 28.686 1.00 52.38 119 LEU A CA 1
ATOM 931 C C . LEU A 1 119 ? -2.750 0.930 28.182 1.00 52.38 119 LEU A C 1
ATOM 933 O O . LEU A 1 119 ? -1.838 1.340 27.465 1.00 52.38 119 LEU A O 1
ATOM 937 N N . ILE A 1 120 ? -3.737 1.737 28.599 1.00 50.06 120 ILE A N 1
ATOM 938 C CA . ILE A 1 120 ? -3.780 3.175 28.264 1.00 50.06 120 ILE A CA 1
ATOM 939 C C . ILE A 1 120 ? -2.614 3.926 28.898 1.00 50.06 120 ILE A C 1
ATOM 941 O O . ILE A 1 120 ? -1.949 4.695 28.209 1.00 50.06 120 ILE A O 1
ATOM 945 N N . ALA A 1 121 ? -2.343 3.710 30.187 1.00 53.06 121 ALA A N 1
ATOM 946 C CA . ALA A 1 121 ? -1.237 4.371 30.876 1.00 53.06 121 ALA A CA 1
ATOM 947 C C . ALA A 1 121 ? 0.102 4.057 30.193 1.00 53.06 121 ALA A C 1
ATOM 949 O O . ALA A 1 121 ? 0.914 4.953 29.974 1.00 53.06 121 ALA A O 1
ATOM 950 N N . THR A 1 122 ? 0.288 2.805 29.769 1.00 53.88 122 THR A N 1
ATOM 951 C CA . THR A 1 122 ? 1.484 2.374 29.038 1.00 53.88 122 THR A CA 1
ATOM 952 C C . THR A 1 122 ? 1.581 3.049 27.667 1.00 53.88 122 THR A C 1
ATOM 954 O O . THR A 1 122 ? 2.649 3.541 27.315 1.00 53.88 122 THR A O 1
ATOM 957 N N . GLY A 1 123 ? 0.478 3.152 26.917 1.00 44.94 123 GLY A N 1
ATOM 958 C CA . GLY A 1 123 ? 0.457 3.838 25.620 1.00 44.94 123 GLY A CA 1
ATOM 959 C C . GLY A 1 123 ? 0.688 5.355 25.717 1.00 44.94 123 GLY A C 1
ATOM 960 O O . GLY A 1 123 ? 1.411 5.917 24.900 1.00 44.94 123 GLY A O 1
ATOM 961 N N . VAL A 1 124 ? 0.128 6.026 26.732 1.00 50.31 124 VAL A N 1
ATOM 962 C CA . VAL A 1 124 ? 0.286 7.480 26.946 1.00 50.31 124 VAL A CA 1
ATOM 963 C C . VAL A 1 124 ? 1.727 7.836 27.314 1.00 50.31 124 VAL A C 1
ATOM 965 O O . VAL A 1 124 ? 2.263 8.827 26.816 1.00 50.31 124 VAL A O 1
ATOM 968 N N . ILE A 1 125 ? 2.385 7.016 28.140 1.00 53.72 125 ILE A N 1
ATOM 969 C CA . ILE A 1 125 ? 3.732 7.311 28.644 1.00 53.72 125 ILE A CA 1
ATOM 970 C C . ILE A 1 125 ? 4.777 7.411 27.523 1.00 53.72 125 ILE A C 1
ATOM 972 O O . ILE A 1 125 ? 5.634 8.286 27.613 1.00 53.72 125 ILE A O 1
ATOM 976 N N . GLY A 1 126 ? 4.711 6.625 26.444 1.00 47.41 126 GLY A N 1
ATOM 977 C CA . GLY A 1 126 ? 5.690 6.783 25.347 1.00 47.41 126 GLY A CA 1
ATOM 978 C C . GLY A 1 126 ? 5.225 7.540 24.124 1.00 47.41 126 GLY A C 1
ATOM 979 O O . GLY A 1 126 ? 6.010 7.675 23.194 1.00 47.41 126 GLY A O 1
ATOM 980 N N . VAL A 1 127 ? 4.024 8.121 24.136 1.00 48.56 127 VAL A N 1
ATOM 981 C CA . VAL A 1 127 ? 3.763 9.285 23.274 1.00 48.56 127 VAL A CA 1
ATOM 982 C C . VAL A 1 127 ? 4.376 10.548 23.895 1.00 48.56 127 VAL A C 1
ATOM 984 O O . VAL A 1 127 ? 4.883 11.403 23.175 1.00 48.56 127 VAL A O 1
ATOM 987 N N . VAL A 1 128 ? 4.360 10.666 25.229 1.00 51.41 128 VAL A N 1
ATOM 988 C CA . VAL A 1 128 ? 4.767 11.890 25.949 1.00 51.41 128 VAL A CA 1
ATOM 989 C C . VAL A 1 128 ? 6.275 11.975 26.223 1.00 51.41 128 VAL A C 1
ATOM 991 O O . VAL A 1 128 ? 6.796 13.081 26.356 1.00 51.41 128 VAL A O 1
ATOM 994 N N . LEU A 1 129 ? 7.002 10.853 26.268 1.00 48.97 129 LEU A N 1
ATOM 995 C CA . LEU A 1 129 ? 8.456 10.818 26.505 1.00 48.97 129 LEU A CA 1
ATOM 996 C C . LEU A 1 129 ? 9.196 10.156 25.325 1.00 48.97 129 LEU A C 1
ATOM 998 O O . LEU A 1 129 ? 9.493 8.963 25.384 1.00 48.97 129 LEU A O 1
ATOM 1002 N N . PRO A 1 130 ? 9.521 10.906 24.250 1.00 46.81 130 PRO A N 1
ATOM 1003 C CA . PRO A 1 130 ? 10.085 10.335 23.023 1.00 46.81 130 PRO A CA 1
ATOM 1004 C C . PRO A 1 130 ? 11.583 9.997 23.080 1.00 46.81 130 PRO A C 1
ATOM 1006 O O . PRO A 1 130 ? 12.104 9.409 22.139 1.00 46.81 130 PRO A O 1
ATOM 1009 N N . GLY A 1 131 ? 12.315 10.369 24.131 1.00 49.06 131 GLY A N 1
ATOM 1010 C CA . GLY A 1 131 ? 13.764 10.154 24.186 1.00 49.06 131 GLY A CA 1
ATOM 1011 C C . GLY A 1 131 ? 14.219 10.019 25.628 1.00 49.06 131 GLY A C 1
ATOM 1012 O O . GLY A 1 131 ? 13.911 10.915 26.412 1.00 49.06 131 GLY A O 1
ATOM 1013 N N . PRO A 1 132 ? 14.889 8.917 26.027 1.00 45.09 132 PRO A N 1
ATOM 1014 C CA . PRO A 1 132 ? 15.945 8.221 25.280 1.00 45.09 132 PRO A CA 1
ATOM 1015 C C . PRO A 1 132 ? 15.832 6.672 25.327 1.00 45.09 132 PRO A C 1
ATOM 1017 O O . PRO A 1 132 ? 16.826 5.972 25.492 1.00 45.09 132 PRO A O 1
ATOM 1020 N N . ILE A 1 133 ? 14.617 6.118 25.246 1.00 44.62 133 ILE A N 1
ATOM 1021 C CA . ILE A 1 133 ? 14.326 4.698 25.572 1.00 44.62 133 ILE A CA 1
ATOM 1022 C C . ILE A 1 133 ? 14.060 3.834 24.313 1.00 44.62 133 ILE A C 1
ATOM 1024 O O . ILE A 1 133 ? 13.552 2.718 24.395 1.00 44.62 133 ILE A O 1
ATOM 1028 N N . SER A 1 134 ? 14.394 4.342 23.123 1.00 44.88 134 SER A N 1
ATOM 1029 C CA . SER A 1 134 ? 14.022 3.790 21.806 1.00 44.88 134 SER A CA 1
ATOM 1030 C C . SER A 1 134 ? 14.789 2.538 21.351 1.00 44.88 134 SER A C 1
ATOM 1032 O O . SER A 1 134 ? 14.497 2.017 20.277 1.00 44.88 134 SER A O 1
ATOM 1034 N N . GLU A 1 135 ? 15.739 2.041 22.144 1.00 46.31 135 GLU A N 1
ATOM 1035 C CA . GLU A 1 135 ? 16.626 0.921 21.775 1.00 46.31 135 GLU A CA 1
ATOM 1036 C C . GLU A 1 135 ? 16.089 -0.465 22.192 1.00 46.31 135 GLU A C 1
ATOM 1038 O O . GLU A 1 135 ? 16.654 -1.492 21.822 1.00 46.31 135 GLU A O 1
ATOM 1043 N N . LEU A 1 136 ? 14.991 -0.541 22.958 1.00 49.66 136 LEU A N 1
ATOM 1044 C CA . LEU A 1 136 ? 14.445 -1.823 23.421 1.00 49.66 136 LEU A CA 1
ATOM 1045 C C . LEU A 1 136 ? 13.340 -2.347 22.477 1.00 49.66 136 LEU A C 1
ATOM 1047 O O . LEU A 1 136 ? 12.274 -1.728 22.373 1.00 49.66 136 LEU A O 1
ATOM 1051 N N . PRO A 1 137 ? 13.515 -3.527 21.844 1.00 50.00 137 PRO A N 1
ATOM 1052 C CA . PRO A 1 137 ? 12.569 -4.075 20.862 1.00 50.00 137 PRO A CA 1
ATOM 1053 C C . PRO A 1 137 ? 11.173 -4.357 21.446 1.00 50.00 137 PRO A C 1
ATOM 1055 O O . PRO A 1 137 ? 10.177 -4.272 20.732 1.00 50.00 137 PRO A O 1
ATOM 1058 N N . PHE A 1 138 ? 11.079 -4.607 22.757 1.00 46.62 138 PHE A N 1
ATOM 1059 C CA . PHE A 1 138 ? 9.811 -4.791 23.474 1.00 46.62 138 PHE A CA 1
ATOM 1060 C C . PHE A 1 138 ? 8.962 -3.503 23.542 1.00 46.62 138 PHE A C 1
ATOM 1062 O O . PHE A 1 138 ? 7.736 -3.560 23.479 1.00 46.62 138 PHE A O 1
ATOM 1069 N N . MET A 1 139 ? 9.592 -2.324 23.617 1.00 41.50 139 MET A N 1
ATOM 1070 C CA . MET A 1 139 ? 8.888 -1.041 23.762 1.00 41.50 139 MET A CA 1
ATOM 1071 C C . MET A 1 139 ? 8.417 -0.444 22.429 1.00 41.50 139 MET A C 1
ATOM 1073 O O . MET A 1 139 ? 7.386 0.222 22.400 1.00 41.50 139 MET A O 1
ATOM 1077 N N . ARG A 1 140 ? 9.072 -0.756 21.300 1.00 46.12 140 ARG A N 1
ATOM 1078 C CA . ARG A 1 140 ? 8.558 -0.428 19.950 1.00 46.12 140 ARG A CA 1
ATOM 1079 C C . ARG A 1 140 ? 7.178 -1.045 19.694 1.00 46.12 140 ARG A C 1
ATOM 1081 O O . ARG A 1 140 ? 6.331 -0.427 19.058 1.00 46.12 140 ARG A O 1
ATOM 1088 N N . TRP A 1 141 ? 6.951 -2.245 20.231 1.00 41.91 141 TRP A N 1
ATOM 1089 C CA . TRP A 1 141 ? 5.660 -2.931 20.190 1.00 41.91 141 TRP A CA 1
ATOM 1090 C C . TRP A 1 141 ? 4.637 -2.283 21.139 1.00 41.91 141 TRP A C 1
ATOM 1092 O O . TRP A 1 141 ? 3.474 -2.120 20.776 1.00 41.91 141 TRP A O 1
ATOM 1102 N N . ALA A 1 142 ? 5.086 -1.819 22.313 1.00 43.59 142 ALA A N 1
ATOM 1103 C CA . ALA A 1 142 ? 4.253 -1.123 23.296 1.00 43.59 142 ALA A CA 1
ATOM 1104 C C . ALA A 1 142 ? 3.774 0.273 22.843 1.00 43.59 142 ALA A C 1
ATOM 1106 O O . ALA A 1 142 ? 2.698 0.701 23.257 1.00 43.59 142 ALA A O 1
ATOM 1107 N N . PHE A 1 143 ? 4.527 0.963 21.977 1.00 49.28 143 PHE A N 1
ATOM 1108 C CA . PHE A 1 143 ? 4.173 2.280 21.414 1.00 49.28 143 PHE A CA 1
ATOM 1109 C C . PHE A 1 143 ? 3.566 2.223 20.013 1.00 49.28 143 PHE A C 1
ATOM 1111 O O . PHE A 1 143 ? 3.346 3.259 19.385 1.00 49.28 143 PHE A O 1
ATOM 1118 N N . SER A 1 144 ? 3.264 1.020 19.522 1.00 54.59 144 SER A N 1
ATOM 1119 C CA . SER A 1 144 ? 2.472 0.883 18.310 1.00 54.59 144 SER A CA 1
ATOM 1120 C C . SER A 1 144 ? 1.080 1.485 18.555 1.00 54.59 144 SER A C 1
ATOM 1122 O O . SER A 1 144 ? 0.480 1.194 19.590 1.00 54.59 144 SER A O 1
ATOM 1124 N N . PRO A 1 145 ? 0.511 2.279 17.630 1.00 56.66 145 PRO A N 1
ATOM 1125 C CA . PRO A 1 145 ? -0.842 2.846 17.755 1.00 56.66 145 PRO A CA 1
ATOM 1126 C C . PRO A 1 145 ? -1.942 1.787 18.012 1.00 56.66 145 PRO A C 1
ATOM 1128 O O . PRO A 1 145 ? -3.041 2.111 18.471 1.00 56.66 145 PRO A O 1
ATOM 1131 N N . PHE A 1 146 ? -1.605 0.505 17.837 1.00 54.09 146 PHE A N 1
ATOM 1132 C CA . PHE A 1 146 ? -2.361 -0.663 18.279 1.00 54.09 146 PHE A CA 1
ATOM 1133 C C . PHE A 1 146 ? -2.636 -0.702 19.795 1.00 54.09 146 PHE A C 1
ATOM 1135 O O . PHE A 1 146 ? -3.756 -1.011 20.200 1.00 54.09 146 PHE A O 1
ATOM 1142 N N . THR A 1 147 ? -1.666 -0.368 20.654 1.00 61.03 147 THR A N 1
ATOM 1143 C CA . THR A 1 147 ? -1.834 -0.424 22.121 1.00 61.03 147 THR A CA 1
ATOM 1144 C C . THR A 1 147 ? -2.746 0.681 22.640 1.00 61.03 147 THR A C 1
ATOM 1146 O O . THR A 1 147 ? -3.544 0.437 23.542 1.00 61.03 147 THR A O 1
ATOM 1149 N N . LEU A 1 148 ? -2.704 1.866 22.025 1.00 59.31 148 LEU A N 1
ATOM 1150 C CA . LEU A 1 148 ? -3.625 2.969 22.312 1.00 59.31 148 LEU A CA 1
ATOM 1151 C C . LEU A 1 148 ? -5.061 2.629 21.895 1.00 59.31 148 LEU A C 1
ATOM 1153 O O . LEU A 1 148 ? -5.998 2.886 22.654 1.00 59.31 148 LEU A O 1
ATOM 1157 N N . GLY A 1 149 ? -5.235 2.004 20.726 1.00 61.72 149 GLY A N 1
ATOM 1158 C CA . GLY A 1 149 ? -6.537 1.515 20.266 1.00 61.72 149 GLY A CA 1
ATOM 1159 C C . GLY A 1 149 ? -7.121 0.446 21.195 1.00 61.72 149 GLY A C 1
ATOM 1160 O O . GLY A 1 149 ? -8.273 0.550 21.616 1.00 61.72 149 GLY A O 1
ATOM 1161 N N . VAL A 1 150 ? -6.310 -0.547 21.577 1.00 59.91 150 VAL A N 1
ATOM 1162 C CA . VAL A 1 150 ? -6.711 -1.626 22.495 1.00 59.91 150 VAL A CA 1
ATOM 1163 C C . VAL A 1 150 ? -6.998 -1.085 23.898 1.00 59.91 150 VAL A C 1
ATOM 1165 O O . VAL A 1 150 ? -8.048 -1.385 24.460 1.00 59.91 150 VAL A O 1
ATOM 1168 N N . GLY A 1 151 ? -6.128 -0.238 24.453 1.00 60.12 151 GLY A N 1
ATOM 1169 C CA . GLY A 1 151 ? -6.334 0.375 25.766 1.00 60.12 151 GLY A CA 1
ATOM 1170 C C . GLY A 1 151 ? -7.633 1.183 25.830 1.00 60.12 151 GLY A C 1
ATOM 1171 O O . GLY A 1 151 ? -8.432 0.995 26.750 1.00 60.12 151 GLY A O 1
ATOM 1172 N N . GLY A 1 152 ? -7.884 2.027 24.823 1.00 61.66 152 GLY A N 1
ATOM 1173 C CA . GLY A 1 152 ? -9.122 2.797 24.711 1.00 61.66 152 GLY A CA 1
ATOM 1174 C C . GLY A 1 152 ? -10.366 1.910 24.659 1.00 61.66 152 GLY A C 1
ATOM 1175 O O . GLY A 1 152 ? -11.325 2.153 25.389 1.00 61.66 152 GLY A O 1
ATOM 1176 N N . LEU A 1 153 ? -10.329 0.829 23.873 1.00 60.31 153 LEU A N 1
ATOM 1177 C CA . LEU A 1 153 ? -11.431 -0.130 23.775 1.00 60.31 153 LEU A CA 1
ATOM 1178 C C . LEU A 1 153 ? -11.722 -0.826 25.116 1.00 60.31 153 LEU A C 1
ATOM 1180 O O . LEU A 1 153 ? -12.888 -0.961 25.492 1.00 60.31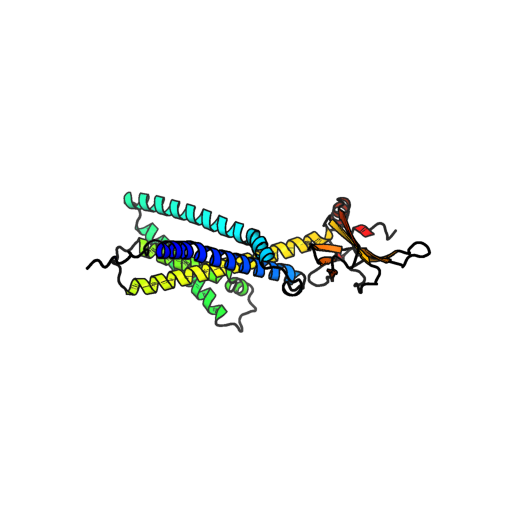 153 LEU A O 1
ATOM 1184 N N . LEU A 1 154 ? -10.692 -1.204 25.883 1.00 61.34 154 LEU A N 1
ATOM 1185 C CA . LEU A 1 154 ? -10.894 -1.799 27.209 1.00 61.34 154 LEU A CA 1
ATOM 1186 C C . LEU A 1 154 ? -11.485 -0.808 28.230 1.00 61.34 154 LEU A C 1
ATOM 1188 O O . LEU A 1 154 ? -12.305 -1.221 29.050 1.00 61.34 154 LEU A O 1
ATOM 1192 N N . VAL A 1 155 ? -11.134 0.484 28.192 1.00 59.34 155 VAL A N 1
ATOM 1193 C CA . VAL A 1 155 ? -11.748 1.490 29.086 1.00 59.34 155 VAL A CA 1
ATOM 1194 C C . VAL A 1 155 ? -13.227 1.696 28.779 1.00 59.34 155 VAL A C 1
ATOM 1196 O O . VAL A 1 155 ? -14.035 1.827 29.697 1.00 59.34 155 VAL A O 1
ATOM 1199 N N . VAL A 1 156 ? -13.606 1.651 27.505 1.00 59.38 156 VAL A N 1
ATOM 1200 C CA . VAL A 1 156 ? -15.003 1.778 27.068 1.00 59.38 156 VAL A CA 1
ATOM 1201 C C . VAL A 1 156 ? -15.829 0.575 27.500 1.00 59.38 156 VAL A C 1
ATOM 1203 O O . VAL A 1 156 ? -16.911 0.744 28.061 1.00 59.38 156 VAL A O 1
ATOM 1206 N N . VAL A 1 157 ? -15.299 -0.634 27.302 1.00 57.56 157 VAL A N 1
ATOM 1207 C CA . VAL A 1 157 ? -15.922 -1.875 27.781 1.00 57.56 157 VAL A CA 1
ATOM 1208 C C . VAL A 1 157 ? -16.045 -1.857 29.306 1.00 57.56 157 VAL A C 1
ATOM 1210 O O . VAL A 1 157 ? -17.101 -2.194 29.837 1.00 57.56 157 VAL A O 1
ATOM 1213 N N . GLY A 1 158 ? -15.015 -1.387 30.015 1.00 58.31 158 GLY A N 1
ATOM 1214 C CA . GLY A 1 158 ? -15.041 -1.215 31.465 1.00 58.31 158 GLY A CA 1
ATOM 1215 C C . GLY A 1 158 ? -16.116 -0.230 31.938 1.00 58.31 158 GLY A C 1
ATOM 1216 O O . GLY A 1 158 ? -16.861 -0.533 32.873 1.00 58.31 158 GLY A O 1
ATOM 1217 N N . TYR A 1 159 ? -16.247 0.922 31.278 1.00 62.56 159 TYR A N 1
ATOM 1218 C CA . TYR A 1 159 ? -17.281 1.911 31.589 1.00 62.56 159 TYR A CA 1
ATOM 1219 C C . TYR A 1 159 ? -18.693 1.362 31.336 1.00 62.56 159 TYR A C 1
ATOM 1221 O O . TYR A 1 159 ? -19.550 1.464 32.211 1.00 62.56 159 TYR A O 1
ATOM 1229 N N . TRP A 1 160 ? -18.921 0.709 30.191 1.00 55.91 160 TRP A N 1
ATOM 1230 C CA . TRP A 1 160 ? -20.209 0.092 29.848 1.00 55.91 160 TRP A CA 1
ATOM 1231 C C . TRP A 1 160 ? -20.610 -1.030 30.811 1.00 55.91 160 TRP A C 1
ATOM 1233 O O . TRP A 1 160 ? -21.764 -1.090 31.233 1.00 55.91 160 TRP A O 1
ATOM 1243 N N . LEU A 1 161 ? -19.665 -1.888 31.205 1.00 57.66 161 LEU A N 1
ATOM 1244 C CA . LEU A 1 161 ? -19.900 -2.939 32.200 1.00 57.66 161 LEU A CA 1
ATOM 1245 C C . LEU A 1 161 ? -20.211 -2.362 33.585 1.00 57.66 161 LEU A C 1
ATOM 1247 O O . LEU A 1 161 ? -21.065 -2.897 34.283 1.00 57.66 161 LEU A O 1
ATOM 1251 N N . SER A 1 162 ? -19.556 -1.265 33.972 1.00 55.28 162 SER A N 1
ATOM 1252 C CA . SER A 1 162 ? -19.799 -0.608 35.264 1.00 55.28 162 SER A CA 1
ATOM 1253 C C . SER A 1 162 ? -21.176 0.062 35.294 1.00 55.28 162 SER A C 1
ATOM 1255 O O . SER A 1 162 ? -21.942 -0.150 36.234 1.00 55.28 162 SER A O 1
ATOM 1257 N N . ALA A 1 163 ? -21.535 0.774 34.220 1.00 59.12 163 ALA A N 1
ATOM 1258 C CA . ALA A 1 163 ? -22.837 1.419 34.060 1.00 59.12 163 ALA A CA 1
ATOM 1259 C C . ALA A 1 163 ? -24.006 0.417 33.997 1.00 59.12 163 ALA A C 1
ATOM 1261 O O . ALA A 1 163 ? -25.093 0.721 34.473 1.00 59.12 163 ALA A O 1
ATOM 1262 N N . ALA A 1 164 ? -23.790 -0.793 33.469 1.00 55.28 164 ALA A N 1
ATOM 1263 C CA . ALA A 1 164 ? -24.799 -1.856 33.454 1.00 55.28 164 ALA A CA 1
ATOM 1264 C C . ALA A 1 164 ? -25.049 -2.496 34.837 1.00 55.28 164 ALA A C 1
ATOM 1266 O O . ALA A 1 164 ? -26.037 -3.206 35.014 1.00 55.28 164 ALA A O 1
ATOM 1267 N N . THR A 1 165 ? -24.161 -2.268 35.813 1.00 52.53 165 THR A N 1
ATOM 1268 C CA . THR A 1 165 ? -24.239 -2.876 37.155 1.00 52.53 165 THR A CA 1
ATOM 1269 C C . THR A 1 165 ? -24.691 -1.929 38.266 1.00 52.53 165 THR A C 1
ATOM 1271 O O . THR A 1 165 ? -24.974 -2.401 39.367 1.00 52.53 165 THR A O 1
ATOM 1274 N N . GLU A 1 166 ? -24.785 -0.621 38.011 1.00 52.22 166 GLU A N 1
ATOM 1275 C CA . GLU A 1 166 ? -25.233 0.365 39.000 1.00 52.22 166 GLU A CA 1
ATOM 1276 C C . GLU A 1 166 ? -26.630 0.910 38.658 1.00 52.22 166 GLU A C 1
ATOM 1278 O O . GLU A 1 166 ? -26.802 1.549 37.618 1.00 52.22 166 GLU A O 1
ATOM 1283 N N . PRO A 1 167 ? -27.639 0.721 39.527 1.00 44.03 167 PRO A N 1
ATOM 1284 C CA . PRO A 1 167 ? -28.921 1.399 39.401 1.00 44.03 167 PRO A CA 1
ATOM 1285 C C . PRO A 1 167 ? -28.767 2.836 39.920 1.00 44.03 167 PRO A C 1
ATOM 1287 O O . PRO A 1 167 ? -29.114 3.126 41.061 1.00 44.03 167 PRO A O 1
ATOM 1290 N N . SER A 1 168 ? -28.193 3.730 39.114 1.00 48.41 168 SER A N 1
ATOM 1291 C CA . SER A 1 168 ? -28.003 5.136 39.500 1.00 48.41 168 SER A CA 1
ATOM 1292 C C . SER A 1 168 ? -28.796 6.086 38.606 1.00 48.41 168 SER A C 1
ATOM 1294 O O . SER A 1 168 ? -28.696 6.050 37.380 1.00 48.41 168 SER A O 1
ATOM 1296 N N . GLU A 1 169 ? -29.579 6.955 39.250 1.00 48.06 169 GLU A N 1
ATOM 1297 C CA . GLU A 1 169 ? -30.340 8.040 38.626 1.00 48.06 169 GLU A CA 1
ATOM 1298 C C . GLU A 1 169 ? -29.426 9.007 37.843 1.00 48.06 169 GLU A C 1
ATOM 1300 O O . GLU A 1 169 ? -28.315 9.318 38.289 1.00 48.06 169 GLU A O 1
ATOM 1305 N N . PRO A 1 170 ? -29.873 9.524 36.683 1.00 48.00 170 PRO A N 1
ATOM 1306 C CA . PRO A 1 170 ? -29.038 10.335 35.803 1.00 48.00 170 PRO A CA 1
ATOM 1307 C C . PRO A 1 170 ? -28.793 11.733 36.395 1.00 48.00 170 PRO A C 1
ATOM 1309 O O . PRO A 1 170 ? -29.649 12.613 36.314 1.00 48.00 170 PRO A O 1
ATOM 1312 N N . LYS A 1 171 ? -27.599 11.972 36.954 1.00 53.78 171 LYS A N 1
ATOM 1313 C CA . LYS A 1 171 ? -27.128 13.314 37.344 1.00 53.78 171 LYS A CA 1
ATOM 1314 C C . LYS A 1 171 ? -26.404 14.000 36.179 1.00 53.78 171 LYS A C 1
ATOM 1316 O O . LYS A 1 171 ? -25.815 13.359 35.316 1.00 53.78 171 LYS A O 1
ATOM 1321 N N . THR A 1 172 ? -26.411 15.332 36.147 1.00 54.81 172 THR A N 1
ATOM 1322 C CA . THR A 1 172 ? -25.780 16.141 35.082 1.00 54.81 172 THR A CA 1
ATOM 1323 C C . THR A 1 172 ? -24.266 15.896 34.938 1.00 54.81 172 THR A C 1
ATOM 1325 O O . THR A 1 172 ? -23.749 15.968 33.823 1.00 54.81 172 THR A O 1
ATOM 1328 N N . GLU A 1 173 ? -23.563 15.510 36.013 1.00 55.25 173 GLU A N 1
ATOM 1329 C CA . GLU A 1 173 ? -22.151 15.072 35.976 1.00 55.25 173 GLU A CA 1
ATOM 1330 C C . GLU A 1 173 ? -21.929 13.820 35.107 1.00 55.25 173 GLU A C 1
ATOM 1332 O O . GLU A 1 173 ? -20.870 13.655 34.499 1.00 55.25 173 GLU A O 1
ATOM 1337 N N . THR A 1 174 ? -22.950 12.974 34.950 1.00 63.50 174 THR A N 1
ATOM 1338 C CA . THR A 1 174 ? -22.892 11.758 34.133 1.00 63.50 174 THR A CA 1
ATOM 1339 C C . THR A 1 174 ? -22.808 12.077 32.635 1.00 63.50 174 THR A C 1
ATOM 1341 O O . THR A 1 174 ? -22.194 11.317 31.889 1.00 63.50 174 THR A O 1
ATOM 1344 N N . ARG A 1 175 ? -23.336 13.225 32.172 1.00 67.06 175 ARG A N 1
ATOM 1345 C CA . ARG A 1 175 ? -23.289 13.605 30.744 1.00 67.06 175 ARG A CA 1
ATOM 1346 C C . ARG A 1 175 ? -21.881 13.935 30.260 1.00 67.06 175 ARG A C 1
ATOM 1348 O O . ARG A 1 175 ? -21.528 13.545 29.152 1.00 67.06 175 ARG A O 1
ATOM 1355 N N . ILE A 1 176 ? -21.076 14.629 31.067 1.00 73.12 176 ILE A N 1
ATOM 1356 C CA . ILE A 1 176 ? -19.696 14.974 30.686 1.00 73.12 176 ILE A CA 1
ATOM 1357 C C . ILE A 1 176 ? -18.852 13.699 30.590 1.00 73.12 176 ILE A C 1
ATOM 1359 O O . ILE A 1 176 ? -18.145 13.506 29.602 1.00 73.12 176 ILE A O 1
ATOM 1363 N N . GLY A 1 177 ? -18.997 12.791 31.563 1.00 69.69 177 GLY A N 1
ATOM 1364 C CA . GLY A 1 177 ? -18.345 11.481 31.534 1.00 69.69 177 GLY A CA 1
ATOM 1365 C C . GLY A 1 177 ? -18.757 10.636 30.325 1.00 69.69 177 GLY A C 1
ATOM 1366 O O . GLY A 1 177 ? -17.898 10.046 29.676 1.00 69.69 177 GLY A O 1
ATOM 1367 N N . GLN A 1 178 ? -20.044 10.637 29.964 1.00 67.81 178 GLN A N 1
ATOM 1368 C CA . GLN A 1 178 ? -20.549 9.947 28.772 1.00 67.81 178 GLN A CA 1
ATOM 1369 C C . GLN A 1 178 ? -19.986 10.529 27.471 1.00 67.81 178 GLN A C 1
ATOM 1371 O O . GLN A 1 178 ? -19.536 9.775 26.612 1.00 67.81 178 GLN A O 1
ATOM 1376 N N . ILE A 1 179 ? -19.974 11.857 27.320 1.00 75.12 179 ILE A N 1
ATOM 1377 C CA . ILE A 1 179 ? -19.420 12.517 26.127 1.00 75.12 179 ILE A CA 1
ATOM 1378 C C . ILE A 1 179 ? -17.926 12.211 26.000 1.00 75.12 179 ILE A C 1
ATOM 1380 O O . ILE A 1 179 ? -17.467 11.852 24.916 1.00 75.12 179 ILE A O 1
ATOM 1384 N N . LEU A 1 180 ? -17.177 12.297 27.102 1.00 72.12 180 LEU A N 1
ATOM 1385 C CA . LEU A 1 180 ? -15.754 11.976 27.117 1.00 72.12 180 LEU A CA 1
ATOM 1386 C C . LEU A 1 180 ? -15.511 10.501 26.771 1.00 72.12 180 LEU A C 1
ATOM 1388 O O . LEU A 1 180 ? -14.645 10.206 25.952 1.00 72.12 180 LEU A O 1
ATOM 1392 N N . ALA A 1 181 ? -16.306 9.581 27.324 1.00 68.88 181 ALA A N 1
ATOM 1393 C CA . ALA A 1 181 ? -16.217 8.159 27.008 1.00 68.88 181 ALA A CA 1
ATOM 1394 C C . ALA A 1 181 ? -16.488 7.888 25.520 1.00 68.88 181 ALA A C 1
ATOM 1396 O O . ALA A 1 181 ? -15.736 7.145 24.892 1.00 68.88 181 ALA A O 1
ATOM 1397 N N . ILE A 1 182 ? -17.504 8.524 24.925 1.00 72.12 182 ILE A N 1
ATOM 1398 C CA . ILE A 1 182 ? -17.799 8.413 23.487 1.00 72.12 182 ILE A CA 1
ATOM 1399 C C . ILE A 1 182 ? -16.643 8.977 22.654 1.00 72.12 182 ILE A C 1
ATOM 1401 O O . ILE A 1 182 ? -16.195 8.323 21.714 1.00 72.12 182 ILE A O 1
ATOM 1405 N N . ALA A 1 183 ? -16.118 10.152 23.005 1.00 75.38 183 ALA A N 1
ATOM 1406 C CA . ALA A 1 183 ? -15.005 10.768 22.287 1.00 75.38 183 ALA A CA 1
ATOM 1407 C C . ALA A 1 183 ? -13.740 9.892 22.327 1.00 75.38 183 ALA A C 1
ATOM 1409 O O . ALA A 1 183 ? -13.123 9.650 21.289 1.00 75.38 183 ALA A O 1
ATOM 1410 N N . VAL A 1 184 ? -13.397 9.347 23.500 1.00 73.00 184 VAL A N 1
ATOM 1411 C CA . VAL A 1 184 ? -12.283 8.401 23.670 1.00 73.00 184 VAL A CA 1
ATOM 1412 C C . VAL A 1 184 ? -12.539 7.111 22.889 1.00 73.00 184 VAL A C 1
ATOM 1414 O O . VAL A 1 184 ? -11.621 6.612 22.245 1.00 73.00 184 VAL A O 1
ATOM 1417 N N . SER A 1 185 ? -13.780 6.608 22.867 1.00 68.75 185 SER A N 1
ATOM 1418 C CA . SER A 1 185 ? -14.162 5.432 22.068 1.00 68.75 185 SER A CA 1
ATOM 1419 C C . SER A 1 185 ? -13.902 5.650 20.582 1.00 68.75 185 SER A C 1
ATOM 1421 O O . SER A 1 185 ? -13.297 4.806 19.927 1.00 68.75 185 SER A O 1
ATOM 1423 N N . LEU A 1 186 ? -14.348 6.791 20.049 1.00 76.62 186 LEU A N 1
ATOM 1424 C CA . LEU A 1 186 ? -14.181 7.139 18.640 1.00 76.62 186 LEU A CA 1
ATOM 1425 C C . LEU A 1 186 ? -12.705 7.324 18.292 1.00 76.62 186 LEU A C 1
ATOM 1427 O O . LEU A 1 186 ? -12.253 6.801 17.277 1.00 76.62 186 LEU A O 1
ATOM 1431 N N . ALA A 1 187 ? -11.940 8.002 19.152 1.00 76.06 187 ALA A N 1
ATOM 1432 C CA . ALA A 1 187 ? -10.502 8.168 18.971 1.00 76.06 187 ALA A CA 1
ATOM 1433 C C . ALA A 1 187 ? -9.757 6.821 19.004 1.00 76.06 187 ALA A C 1
ATOM 1435 O O . ALA A 1 187 ? -8.870 6.590 18.181 1.00 76.06 187 ALA A O 1
ATOM 1436 N N . ALA A 1 188 ? -10.131 5.915 19.910 1.00 72.88 188 ALA A N 1
ATOM 1437 C CA . ALA A 1 188 ? -9.547 4.581 20.014 1.00 72.88 188 ALA A CA 1
ATOM 1438 C C . ALA A 1 188 ? -9.878 3.717 18.791 1.00 72.88 188 ALA A C 1
ATOM 1440 O O . ALA A 1 188 ? -8.978 3.121 18.200 1.00 72.88 188 ALA A O 1
ATOM 1441 N N . ALA A 1 189 ? -11.144 3.706 18.364 1.00 74.62 189 ALA A N 1
ATOM 1442 C CA . ALA A 1 189 ? -11.583 2.999 17.165 1.00 74.62 189 ALA A CA 1
ATOM 1443 C C . ALA A 1 189 ? -10.877 3.531 15.909 1.00 74.62 189 ALA A C 1
ATOM 1445 O O . ALA A 1 189 ? -10.393 2.750 15.092 1.00 74.62 189 ALA A O 1
ATOM 1446 N N . PHE A 1 190 ? -10.751 4.855 15.789 1.00 82.44 190 PHE A N 1
ATOM 1447 C CA . PHE A 1 190 ? -10.023 5.493 14.697 1.00 82.44 190 PHE A CA 1
ATOM 1448 C C . PHE A 1 190 ? -8.541 5.093 14.680 1.00 82.44 190 PHE A C 1
ATOM 1450 O O . PHE A 1 190 ? -8.023 4.721 13.630 1.00 82.44 190 PHE A O 1
ATOM 1457 N N . ASN A 1 191 ? -7.862 5.106 15.832 1.00 78.94 191 ASN A N 1
ATOM 1458 C CA . ASN A 1 191 ? -6.455 4.702 15.928 1.00 78.94 191 ASN A CA 1
ATOM 1459 C C . ASN A 1 191 ? -6.248 3.219 15.616 1.00 78.94 191 ASN A C 1
ATOM 1461 O O . ASN A 1 191 ? -5.312 2.869 14.895 1.00 78.94 191 ASN A O 1
ATOM 1465 N N . LEU A 1 192 ? -7.130 2.351 16.115 1.00 75.06 192 LEU A N 1
ATOM 1466 C CA . LEU A 1 192 ? -7.105 0.925 15.803 1.00 75.06 192 LEU A CA 1
ATOM 1467 C C . LEU A 1 192 ? -7.235 0.701 14.292 1.00 75.06 192 LEU A C 1
ATOM 1469 O O . LEU A 1 192 ? -6.437 -0.023 13.700 1.00 75.06 192 LEU A O 1
ATOM 1473 N N . MET A 1 193 ? -8.190 1.387 13.663 1.00 77.56 193 MET A N 1
ATOM 1474 C CA . MET A 1 193 ? -8.426 1.312 12.225 1.00 77.56 193 MET A CA 1
ATOM 1475 C C . MET A 1 193 ? -7.238 1.847 11.414 1.00 77.56 193 MET A C 1
ATOM 1477 O O . MET A 1 193 ? -6.828 1.229 10.435 1.00 77.56 193 MET A O 1
ATOM 1481 N N . ASN A 1 194 ? -6.639 2.961 11.841 1.00 83.44 194 ASN A N 1
ATOM 1482 C CA . ASN A 1 194 ? -5.455 3.534 11.202 1.00 83.44 194 ASN A CA 1
ATOM 1483 C C . ASN A 1 194 ? -4.233 2.603 11.297 1.00 83.44 194 ASN A C 1
ATOM 1485 O O . ASN A 1 194 ? -3.486 2.438 10.330 1.00 83.44 194 ASN A O 1
ATOM 1489 N N . SER A 1 195 ? -4.051 1.962 12.452 1.00 79.06 195 SER A N 1
ATOM 1490 C CA . SER A 1 195 ? -2.985 0.977 12.669 1.00 79.06 195 SER A CA 1
ATOM 1491 C C . SER A 1 195 ? -3.185 -0.235 11.769 1.00 79.06 195 SER A C 1
ATOM 1493 O O . SER A 1 195 ? -2.267 -0.635 11.062 1.00 79.06 195 SER A O 1
ATOM 1495 N N . PHE A 1 196 ? -4.411 -0.760 11.732 1.00 78.44 196 PHE A N 1
ATOM 1496 C CA . PHE A 1 196 ? -4.780 -1.871 10.865 1.00 78.44 196 PHE A CA 1
ATOM 1497 C C . PHE A 1 196 ? -4.542 -1.545 9.385 1.00 78.44 196 PHE A C 1
ATOM 1499 O O . PHE A 1 196 ? -3.927 -2.336 8.677 1.00 78.44 196 PHE A O 1
ATOM 1506 N N . ALA A 1 197 ? -4.966 -0.362 8.925 1.00 83.25 197 ALA A N 1
ATOM 1507 C CA . ALA A 1 197 ? -4.748 0.089 7.552 1.00 83.25 197 ALA A CA 1
ATOM 1508 C C . ALA A 1 197 ? -3.258 0.162 7.187 1.00 83.25 197 ALA A C 1
ATOM 1510 O O . ALA A 1 197 ? -2.881 -0.194 6.071 1.00 83.25 197 ALA A O 1
ATOM 1511 N N . THR A 1 198 ? -2.420 0.601 8.129 1.00 85.19 198 THR A N 1
ATOM 1512 C CA . THR A 1 198 ? -0.967 0.685 7.941 1.00 85.19 198 THR A CA 1
ATOM 1513 C C . THR A 1 198 ? -0.340 -0.703 7.850 1.00 85.19 198 THR A C 1
ATOM 1515 O O . THR A 1 198 ? 0.366 -0.973 6.884 1.00 85.19 198 THR A O 1
ATOM 1518 N N . SER A 1 199 ? -0.648 -1.601 8.790 1.00 82.12 199 SER A N 1
ATOM 1519 C CA . SER A 1 199 ? -0.123 -2.972 8.778 1.00 82.12 199 SER A CA 1
ATOM 1520 C C . SER A 1 199 ? -0.560 -3.736 7.533 1.00 82.12 199 SER A C 1
ATOM 1522 O O . SER A 1 199 ? 0.270 -4.323 6.853 1.00 82.12 199 SER A O 1
ATOM 1524 N N . LEU A 1 200 ? -1.839 -3.638 7.156 1.00 84.94 200 LEU A N 1
ATOM 1525 C CA . LEU A 1 200 ? -2.346 -4.268 5.939 1.00 84.94 200 LEU A CA 1
ATOM 1526 C C . LEU A 1 200 ? -1.638 -3.743 4.680 1.00 84.94 200 LEU A C 1
ATOM 1528 O O . LEU A 1 200 ? -1.361 -4.508 3.758 1.00 84.94 200 LEU A O 1
ATOM 1532 N N . ALA A 1 201 ? -1.355 -2.438 4.618 1.00 86.56 201 ALA A N 1
ATOM 1533 C CA . ALA A 1 201 ? -0.620 -1.849 3.503 1.00 86.56 201 ALA A CA 1
ATOM 1534 C C . ALA A 1 201 ? 0.818 -2.375 3.419 1.00 86.56 201 ALA A C 1
ATOM 1536 O O . ALA A 1 201 ? 1.287 -2.659 2.318 1.00 86.56 201 ALA A O 1
ATOM 1537 N N . GLU A 1 202 ? 1.499 -2.511 4.557 1.00 88.44 202 GLU A N 1
ATOM 1538 C CA . GLU A 1 202 ? 2.857 -3.056 4.648 1.00 88.44 202 GLU A CA 1
ATOM 1539 C C . GLU A 1 202 ? 2.891 -4.544 4.274 1.00 88.44 202 GLU A C 1
ATOM 1541 O O . GLU A 1 202 ? 3.710 -4.941 3.445 1.00 88.44 202 GLU A O 1
ATOM 1546 N N . ASP A 1 203 ? 1.956 -5.349 4.776 1.00 86.06 203 ASP A N 1
ATOM 1547 C CA . ASP A 1 203 ? 1.836 -6.773 4.441 1.00 86.06 203 ASP A CA 1
ATOM 1548 C C . ASP A 1 203 ? 1.569 -6.974 2.942 1.00 86.06 203 ASP A C 1
ATOM 1550 O O . ASP A 1 203 ? 2.207 -7.789 2.275 1.00 86.06 203 ASP A O 1
ATOM 1554 N N . HIS A 1 204 ? 0.667 -6.181 2.359 1.00 87.56 204 HIS A N 1
ATOM 1555 C CA . HIS A 1 204 ? 0.404 -6.237 0.922 1.00 87.56 204 HIS A CA 1
ATOM 1556 C C . HIS A 1 204 ? 1.577 -5.726 0.083 1.00 87.56 204 HIS A C 1
ATOM 1558 O O . HIS A 1 204 ? 1.814 -6.249 -1.005 1.00 87.56 204 HIS A O 1
ATOM 1564 N N . ALA A 1 205 ? 2.298 -4.699 0.536 1.00 90.81 205 ALA A N 1
ATOM 1565 C CA . ALA A 1 205 ? 3.461 -4.184 -0.181 1.00 90.81 205 ALA A CA 1
ATOM 1566 C C . ALA A 1 205 ? 4.627 -5.177 -0.151 1.00 90.81 205 ALA A C 1
ATOM 1568 O O . ALA A 1 205 ? 5.234 -5.434 -1.189 1.00 90.81 205 ALA A O 1
ATOM 1569 N N . THR A 1 206 ? 4.889 -5.779 1.009 1.00 90.50 206 THR A N 1
ATOM 1570 C CA . THR A 1 206 ? 5.919 -6.807 1.178 1.00 90.50 206 THR A CA 1
ATOM 1571 C C . THR A 1 206 ? 5.572 -8.064 0.393 1.00 90.50 206 THR A C 1
ATOM 1573 O O . THR A 1 206 ? 6.409 -8.520 -0.378 1.00 90.50 206 THR A O 1
ATOM 1576 N N . SER A 1 207 ? 4.353 -8.601 0.498 1.00 88.94 207 SER A N 1
ATOM 1577 C CA . SER A 1 207 ? 3.924 -9.753 -0.313 1.00 88.94 207 SER A CA 1
ATOM 1578 C C . SER A 1 207 ? 4.064 -9.460 -1.805 1.00 88.94 207 SER A C 1
ATOM 1580 O O . SER A 1 207 ? 4.658 -10.252 -2.530 1.00 88.94 207 SER A O 1
ATOM 1582 N N . LEU A 1 208 ? 3.617 -8.280 -2.251 1.00 89.19 208 LEU A N 1
ATOM 1583 C CA . LEU A 1 208 ? 3.758 -7.887 -3.646 1.00 89.19 208 LEU A CA 1
ATOM 1584 C C . LEU A 1 208 ? 5.218 -7.841 -4.083 1.00 89.19 208 LEU A C 1
ATOM 1586 O O . LEU A 1 208 ? 5.482 -8.267 -5.198 1.00 89.19 208 LEU A O 1
ATOM 1590 N N . ALA A 1 209 ? 6.119 -7.337 -3.233 1.00 90.75 209 ALA A N 1
ATOM 1591 C CA . ALA A 1 209 ? 7.554 -7.269 -3.487 1.00 90.75 209 ALA A CA 1
ATOM 1592 C C . ALA A 1 209 ? 8.214 -8.650 -3.599 1.00 90.75 209 ALA A C 1
ATOM 1594 O O . ALA A 1 209 ? 8.997 -8.863 -4.521 1.00 90.75 209 ALA A O 1
ATOM 1595 N N . HIS A 1 210 ? 7.859 -9.593 -2.721 1.00 88.50 210 HIS A N 1
ATOM 1596 C CA . HIS A 1 210 ? 8.352 -10.974 -2.797 1.00 88.50 210 HIS A CA 1
ATOM 1597 C C . HIS A 1 210 ? 7.899 -11.663 -4.092 1.00 88.50 210 HIS A C 1
ATOM 1599 O O . HIS A 1 210 ? 8.673 -12.386 -4.717 1.00 88.50 210 HIS A O 1
ATOM 1605 N N . ASP A 1 211 ? 6.678 -11.373 -4.544 1.00 89.12 211 ASP A N 1
ATOM 1606 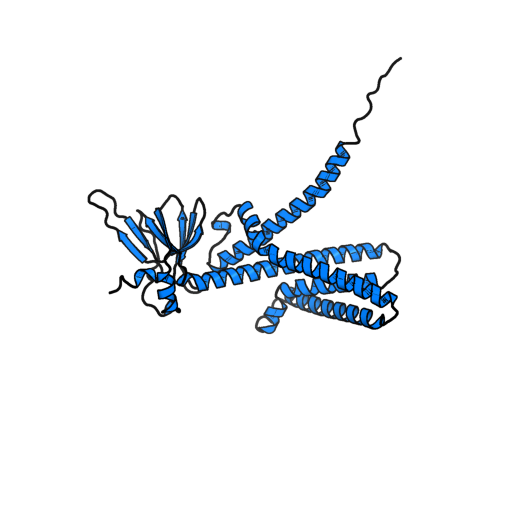C CA . ASP A 1 211 ? 6.100 -11.994 -5.736 1.00 89.12 211 ASP A CA 1
ATOM 1607 C C . ASP A 1 211 ? 6.486 -11.293 -7.054 1.00 89.12 211 ASP A C 1
ATOM 1609 O O . ASP A 1 211 ? 6.093 -11.754 -8.126 1.00 89.12 211 ASP A O 1
ATOM 1613 N N . ILE A 1 212 ? 7.242 -10.180 -7.038 1.00 91.75 212 ILE A N 1
ATOM 1614 C CA . ILE A 1 212 ? 7.615 -9.445 -8.271 1.00 91.75 212 ILE A CA 1
ATOM 1615 C C . ILE A 1 212 ? 8.405 -10.345 -9.219 1.00 91.75 212 ILE A C 1
ATOM 1617 O O . ILE A 1 212 ? 8.124 -10.375 -10.424 1.00 91.75 212 ILE A O 1
ATOM 1621 N N . TRP A 1 213 ? 9.372 -11.079 -8.668 1.00 89.88 213 TRP A N 1
ATOM 1622 C CA . TRP A 1 213 ? 10.262 -11.947 -9.428 1.00 89.88 213 TRP A CA 1
ATOM 1623 C C . TRP A 1 213 ? 9.486 -13.064 -10.136 1.00 89.88 213 TRP A C 1
ATOM 1625 O O . TRP A 1 213 ? 9.594 -13.215 -11.355 1.00 89.88 213 TRP A O 1
ATOM 1635 N N . SER A 1 214 ? 8.625 -13.771 -9.398 1.00 88.50 214 SER A N 1
ATOM 1636 C CA . SER A 1 214 ? 7.827 -14.915 -9.869 1.00 88.50 214 SER A CA 1
ATOM 1637 C C . SER A 1 214 ? 6.571 -14.533 -10.661 1.00 88.50 214 SER A C 1
ATOM 1639 O O . SER A 1 214 ? 5.837 -15.395 -11.166 1.00 88.50 214 SER A O 1
ATOM 1641 N N . ARG A 1 215 ? 6.306 -13.230 -10.807 1.00 90.00 215 ARG A N 1
ATOM 1642 C CA . ARG A 1 215 ? 5.092 -12.723 -11.440 1.00 90.00 215 ARG A CA 1
ATOM 1643 C C . ARG A 1 215 ? 5.011 -13.114 -12.912 1.00 90.00 215 ARG A C 1
ATOM 1645 O O . ARG A 1 215 ? 5.852 -12.748 -13.729 1.00 90.00 215 ARG A O 1
ATOM 1652 N N . GLN A 1 216 ? 3.906 -13.765 -13.270 1.00 88.19 216 GLN A N 1
ATOM 1653 C CA . GLN A 1 216 ? 3.649 -14.261 -14.629 1.00 88.19 216 GLN A CA 1
ATOM 1654 C C . GLN A 1 216 ? 3.430 -13.158 -15.668 1.00 88.19 216 GLN A C 1
ATOM 1656 O O . GLN A 1 216 ? 3.580 -13.406 -16.862 1.00 88.19 216 GLN A O 1
ATOM 1661 N N . SER A 1 217 ? 2.989 -11.975 -15.236 1.00 88.25 217 SER A N 1
ATOM 1662 C CA . SER A 1 217 ? 2.685 -10.838 -16.104 1.00 88.25 217 SER A CA 1
ATOM 1663 C C . SER A 1 217 ? 3.900 -9.925 -16.241 1.00 88.25 217 SER A C 1
ATOM 1665 O O . SER A 1 217 ? 4.273 -9.236 -15.289 1.00 88.25 217 SER A O 1
ATOM 1667 N N . VAL A 1 218 ? 4.463 -9.891 -17.442 1.00 90.00 218 VAL A N 1
ATOM 1668 C CA . VAL A 1 218 ? 5.630 -9.096 -17.824 1.00 90.00 218 VAL A CA 1
ATOM 1669 C C . VAL A 1 218 ? 5.184 -7.937 -18.697 1.00 90.00 218 VAL A C 1
ATOM 1671 O O . VAL A 1 218 ? 4.370 -8.114 -19.606 1.00 90.00 218 VAL A O 1
ATOM 1674 N N . VAL A 1 219 ? 5.739 -6.757 -18.446 1.00 92.69 219 VAL A N 1
ATOM 1675 C CA . VAL A 1 219 ? 5.523 -5.573 -19.275 1.00 92.69 219 VAL A CA 1
ATOM 1676 C C . VAL A 1 219 ? 6.749 -5.333 -20.138 1.00 92.69 219 VAL A C 1
ATOM 1678 O O . VAL A 1 219 ? 7.880 -5.377 -19.660 1.00 92.69 219 VAL A O 1
ATOM 1681 N N . THR A 1 220 ? 6.521 -5.070 -21.418 1.00 91.81 220 THR A N 1
ATOM 1682 C CA . THR A 1 220 ? 7.542 -4.590 -22.345 1.00 91.81 220 THR A CA 1
ATOM 1683 C C . THR A 1 220 ? 7.110 -3.243 -22.899 1.00 91.81 220 THR A C 1
ATOM 1685 O O . THR A 1 220 ? 5.999 -3.112 -23.423 1.00 91.81 220 THR A O 1
ATOM 1688 N N . ILE A 1 221 ? 7.992 -2.252 -22.789 1.00 92.81 221 ILE A N 1
ATOM 1689 C CA . ILE A 1 221 ? 7.786 -0.918 -23.351 1.00 92.81 221 ILE A CA 1
ATOM 1690 C C . ILE A 1 221 ? 8.598 -0.790 -24.630 1.00 92.81 221 ILE A C 1
ATOM 1692 O O . ILE A 1 221 ? 9.768 -1.163 -24.662 1.00 92.81 221 ILE A O 1
ATOM 1696 N N . VAL A 1 222 ? 7.990 -0.223 -25.668 1.00 91.50 222 VAL A N 1
ATOM 1697 C CA . VAL A 1 222 ? 8.693 0.216 -26.874 1.00 91.50 222 VAL A CA 1
ATOM 1698 C C . VAL A 1 222 ? 8.568 1.732 -26.995 1.00 91.50 222 VAL A C 1
ATOM 1700 O O . VAL A 1 222 ? 7.460 2.261 -27.110 1.00 91.50 222 VAL A O 1
ATOM 1703 N N . SER A 1 223 ? 9.711 2.417 -26.959 1.00 90.50 223 SER A N 1
ATOM 1704 C CA . SER A 1 223 ? 9.838 3.875 -27.054 1.00 90.50 223 SER A CA 1
ATOM 1705 C C . SER A 1 223 ? 10.676 4.269 -28.270 1.00 90.50 223 SER A C 1
ATOM 1707 O O . SER A 1 223 ? 11.541 3.512 -28.710 1.00 90.50 223 SER A O 1
ATOM 1709 N N . LYS A 1 224 ? 10.426 5.457 -28.825 1.00 88.00 224 LYS A N 1
ATOM 1710 C CA . LYS A 1 224 ? 11.287 6.056 -29.862 1.00 88.00 224 LYS A CA 1
ATOM 1711 C C . LYS A 1 224 ? 12.501 6.742 -29.244 1.00 88.00 224 LYS A C 1
ATOM 1713 O O . LYS A 1 224 ? 13.600 6.648 -29.779 1.00 88.00 224 LYS A O 1
ATOM 1718 N N . ASP A 1 225 ? 12.292 7.376 -28.096 1.00 87.06 225 ASP A N 1
ATOM 1719 C CA . ASP A 1 225 ? 13.337 8.053 -27.344 1.00 87.06 225 ASP A CA 1
ATOM 1720 C C . ASP A 1 225 ? 13.987 7.082 -26.361 1.00 87.06 225 ASP A C 1
ATOM 1722 O O . ASP A 1 225 ? 13.308 6.237 -25.760 1.00 87.06 225 ASP A O 1
ATOM 1726 N N . ARG A 1 226 ? 15.306 7.209 -26.201 1.00 87.56 226 ARG A N 1
ATOM 1727 C CA . ARG A 1 226 ? 16.066 6.420 -25.236 1.00 87.56 226 ARG A CA 1
ATOM 1728 C C . ARG A 1 226 ? 15.748 6.907 -23.822 1.00 87.56 226 ARG A C 1
ATOM 1730 O O . ARG A 1 226 ? 15.964 8.074 -23.508 1.00 87.56 226 ARG A O 1
ATOM 1737 N N . LEU A 1 227 ? 15.234 6.011 -22.990 1.00 88.00 227 LEU A N 1
ATOM 1738 C CA . LEU A 1 227 ? 14.979 6.239 -21.572 1.00 88.00 227 LEU A CA 1
ATOM 1739 C C . LEU A 1 227 ? 16.251 5.962 -20.767 1.00 88.00 227 LEU A C 1
ATOM 1741 O O . LEU A 1 227 ? 16.963 4.997 -21.039 1.00 88.00 227 LEU A O 1
ATOM 1745 N N . ASP A 1 228 ? 16.509 6.791 -19.759 1.00 89.56 228 ASP A N 1
ATOM 1746 C CA . ASP A 1 228 ? 17.592 6.556 -18.806 1.00 89.56 228 ASP A CA 1
ATOM 1747 C C . ASP A 1 228 ? 17.160 5.475 -17.808 1.00 89.56 228 ASP A C 1
ATOM 1749 O O . ASP A 1 228 ? 16.296 5.701 -16.956 1.00 89.56 228 ASP A O 1
ATOM 1753 N N . VAL A 1 229 ? 17.695 4.264 -17.975 1.00 91.38 229 VAL A N 1
ATOM 1754 C CA . VAL A 1 229 ? 17.359 3.099 -17.150 1.00 91.38 229 VAL A CA 1
ATOM 1755 C C . VAL A 1 229 ? 18.624 2.460 -16.574 1.00 91.38 229 VAL A C 1
ATOM 1757 O O . VAL A 1 229 ? 19.640 2.358 -17.266 1.00 91.38 229 VAL A O 1
ATOM 1760 N N . PRO A 1 230 ? 18.586 1.990 -15.316 1.00 90.06 230 PRO A N 1
ATOM 1761 C CA . PRO A 1 230 ? 19.745 1.383 -14.681 1.00 90.06 230 PRO A CA 1
ATOM 1762 C C . PRO A 1 230 ? 20.078 0.017 -15.287 1.00 90.06 230 PRO A C 1
ATOM 1764 O O . PRO A 1 230 ? 19.221 -0.864 -15.425 1.00 90.06 230 PRO A O 1
ATOM 1767 N N . ILE A 1 231 ? 21.365 -0.168 -15.582 1.00 85.19 231 ILE A N 1
ATOM 1768 C CA . ILE A 1 231 ? 21.933 -1.444 -16.024 1.00 85.19 231 ILE A CA 1
ATOM 1769 C C . ILE A 1 231 ? 21.749 -2.485 -14.910 1.00 85.19 231 ILE A C 1
ATOM 1771 O O . ILE A 1 231 ? 21.958 -2.190 -13.735 1.00 85.19 231 ILE A O 1
ATOM 1775 N N . GLY A 1 232 ? 21.355 -3.708 -15.272 1.00 85.94 232 GLY A N 1
ATOM 1776 C CA . GLY A 1 232 ? 21.179 -4.820 -14.329 1.00 85.94 232 GLY A CA 1
ATOM 1777 C C . GLY A 1 232 ? 19.775 -4.951 -13.724 1.00 85.94 232 GLY A C 1
ATOM 1778 O O . GLY A 1 232 ? 19.457 -6.001 -13.168 1.00 85.94 232 GLY A O 1
ATOM 1779 N N . LEU A 1 233 ? 18.917 -3.931 -13.862 1.00 89.44 233 LEU A N 1
ATOM 1780 C CA . LEU A 1 233 ? 17.524 -3.952 -13.380 1.00 89.44 233 LEU A CA 1
ATOM 1781 C C . LEU A 1 233 ? 16.495 -3.916 -14.514 1.00 89.44 233 LEU A C 1
ATOM 1783 O O . LEU A 1 233 ? 15.404 -4.472 -14.380 1.00 89.44 233 LEU A O 1
ATOM 1787 N N . VAL A 1 234 ? 16.830 -3.254 -15.623 1.00 92.44 234 VAL A N 1
ATOM 1788 C CA . VAL A 1 234 ? 15.988 -3.153 -16.817 1.00 92.44 234 VAL A CA 1
ATOM 1789 C C . VAL A 1 234 ? 16.820 -3.542 -18.027 1.00 92.44 234 VAL A C 1
ATOM 1791 O O . VAL A 1 234 ? 17.929 -3.048 -18.219 1.00 92.44 234 VAL A O 1
ATOM 1794 N N . ALA A 1 235 ? 16.274 -4.417 -18.866 1.00 90.56 235 ALA A N 1
ATOM 1795 C CA . ALA A 1 235 ? 16.935 -4.806 -20.100 1.00 90.56 235 ALA A CA 1
ATOM 1796 C C . ALA A 1 235 ? 16.542 -3.859 -21.235 1.00 90.56 235 ALA A C 1
ATOM 1798 O O . ALA A 1 235 ? 15.390 -3.857 -21.672 1.00 90.56 235 ALA A O 1
ATOM 1799 N N . GLU A 1 236 ? 17.511 -3.084 -21.720 1.00 91.69 236 GLU A N 1
ATOM 1800 C CA . GLU A 1 236 ? 17.398 -2.265 -22.929 1.00 91.69 236 GLU A CA 1
ATOM 1801 C C . GLU A 1 236 ? 17.831 -3.090 -24.151 1.00 91.69 236 GLU A C 1
ATOM 1803 O O . GLU A 1 236 ? 18.838 -3.798 -24.134 1.00 91.69 236 GLU A O 1
ATOM 1808 N N . THR A 1 237 ? 17.052 -3.047 -25.228 1.00 89.81 237 THR A N 1
ATOM 1809 C CA . THR A 1 237 ? 17.409 -3.650 -26.517 1.00 89.81 237 THR A CA 1
ATOM 1810 C C . THR A 1 237 ? 17.065 -2.680 -27.634 1.00 89.81 237 THR A C 1
ATOM 1812 O O . THR A 1 237 ? 15.913 -2.259 -27.760 1.00 89.81 237 THR A O 1
ATOM 1815 N N . LEU A 1 238 ? 18.057 -2.339 -28.456 1.00 88.81 238 LEU A N 1
ATOM 1816 C CA . LEU A 1 238 ? 17.833 -1.576 -29.676 1.00 88.81 238 LEU A CA 1
ATOM 1817 C C . LEU A 1 238 ? 17.099 -2.465 -30.683 1.00 88.81 238 LEU A C 1
ATOM 1819 O O . LEU A 1 238 ? 17.568 -3.546 -31.035 1.00 88.81 238 LEU A O 1
ATOM 1823 N N . VAL A 1 239 ? 15.935 -2.013 -31.130 1.00 86.00 239 VAL A N 1
ATOM 1824 C CA . VAL A 1 239 ? 15.178 -2.640 -32.208 1.00 86.00 239 VAL A CA 1
ATOM 1825 C C . VAL A 1 239 ? 15.405 -1.790 -33.448 1.00 86.00 239 VAL A C 1
ATOM 1827 O O . VAL A 1 239 ? 14.786 -0.733 -33.620 1.00 86.00 239 VAL A O 1
ATOM 1830 N N . GLU A 1 240 ? 16.338 -2.247 -34.283 1.00 80.94 240 GLU A N 1
ATOM 1831 C CA . GLU A 1 240 ? 16.605 -1.646 -35.586 1.00 80.94 240 GLU A CA 1
ATOM 1832 C C . GLU A 1 240 ? 15.347 -1.739 -36.446 1.00 80.94 240 GLU A C 1
ATOM 1834 O O . GLU A 1 240 ? 14.746 -2.806 -36.610 1.00 80.94 240 GLU A O 1
ATOM 1839 N N . ALA A 1 241 ? 14.907 -0.589 -36.944 1.00 75.50 241 ALA A N 1
ATOM 1840 C CA . ALA A 1 241 ? 13.733 -0.536 -37.789 1.00 75.50 241 ALA A CA 1
ATOM 1841 C C . ALA A 1 241 ? 14.107 -0.864 -39.242 1.00 75.50 241 ALA A C 1
ATOM 1843 O O . ALA A 1 241 ? 15.261 -0.747 -39.653 1.00 75.50 241 ALA A O 1
ATOM 1844 N N . GLN A 1 242 ? 13.115 -1.272 -40.040 1.00 75.44 242 GLN A N 1
ATOM 1845 C CA . GLN A 1 242 ? 13.313 -1.454 -41.481 1.00 75.44 242 GLN A CA 1
ATOM 1846 C C . GLN A 1 242 ? 13.820 -0.148 -42.127 1.00 75.44 242 GLN A C 1
ATOM 1848 O O . GLN A 1 242 ? 13.491 0.936 -41.626 1.00 75.44 242 GLN A O 1
ATOM 1853 N N . PRO A 1 243 ? 14.579 -0.218 -43.240 1.00 66.56 243 PRO A N 1
ATOM 1854 C CA . PRO A 1 243 ? 15.117 0.968 -43.903 1.00 66.56 243 PRO A CA 1
ATOM 1855 C C . PRO A 1 243 ? 14.029 2.027 -44.139 1.00 66.56 243 PRO A C 1
ATOM 1857 O O . PRO A 1 243 ? 13.039 1.762 -44.818 1.00 66.56 243 PRO A O 1
ATOM 1860 N N . GLY A 1 244 ? 14.198 3.219 -43.554 1.00 70.50 244 GLY A N 1
ATOM 1861 C CA . GLY A 1 244 ? 13.240 4.332 -43.647 1.00 70.50 244 GLY A CA 1
ATOM 1862 C C . GLY A 1 244 ? 12.335 4.547 -42.425 1.00 70.50 244 GLY A C 1
ATOM 1863 O O . GLY A 1 244 ? 11.568 5.507 -42.412 1.00 70.50 244 GLY A O 1
ATOM 1864 N N . SER A 1 245 ? 12.426 3.712 -41.387 1.00 76.56 245 SER A N 1
ATOM 1865 C CA . SER A 1 245 ? 11.749 3.923 -40.097 1.00 76.56 245 SER A CA 1
ATOM 1866 C C . SER A 1 245 ? 12.743 4.330 -38.997 1.00 76.56 245 SER A C 1
ATOM 1868 O O . SER A 1 245 ? 13.902 3.921 -39.048 1.00 76.56 245 SER A O 1
ATOM 1870 N N . PRO A 1 246 ? 12.332 5.134 -37.997 1.00 80.44 246 PRO A N 1
ATOM 1871 C CA . PRO A 1 246 ? 13.203 5.479 -36.879 1.00 80.44 246 PRO A CA 1
ATOM 1872 C C . PRO A 1 246 ? 13.459 4.254 -35.993 1.00 80.44 246 PRO A C 1
ATOM 1874 O O . PRO A 1 246 ? 12.546 3.464 -35.747 1.00 80.44 246 PRO A O 1
ATOM 1877 N N . ASN A 1 247 ? 14.686 4.129 -35.485 1.00 85.12 247 ASN A N 1
ATOM 1878 C CA . ASN A 1 247 ? 15.039 3.108 -34.499 1.00 85.12 247 ASN A CA 1
ATOM 1879 C C . ASN A 1 247 ? 14.163 3.232 -33.246 1.00 85.12 247 ASN A C 1
ATOM 1881 O O . ASN A 1 247 ? 13.758 4.331 -32.862 1.00 85.12 247 ASN A O 1
ATOM 1885 N N . THR A 1 248 ? 13.886 2.100 -32.602 1.00 89.56 248 THR A N 1
ATOM 1886 C CA . THR A 1 248 ? 13.108 2.062 -31.357 1.00 89.56 248 THR A CA 1
ATOM 1887 C C . THR A 1 248 ? 13.864 1.313 -30.271 1.00 89.56 248 THR A C 1
ATOM 1889 O O . THR A 1 248 ? 14.669 0.426 -30.551 1.00 89.56 248 THR A O 1
ATOM 1892 N N . TYR A 1 249 ? 13.605 1.668 -29.021 1.00 91.00 249 TYR A N 1
ATOM 1893 C CA . TYR A 1 249 ? 14.194 1.053 -27.841 1.00 91.00 249 TYR A CA 1
ATOM 1894 C C . TYR A 1 249 ? 13.140 0.204 -27.145 1.00 91.00 249 TYR A C 1
ATOM 1896 O O . TYR A 1 249 ? 12.040 0.675 -26.840 1.00 91.00 249 TYR A O 1
ATOM 1904 N N . ARG A 1 250 ? 13.470 -1.065 -26.910 1.00 92.00 250 ARG A N 1
ATOM 1905 C CA . ARG A 1 250 ? 12.633 -2.013 -26.180 1.00 92.00 250 ARG A CA 1
ATOM 1906 C C . ARG A 1 250 ? 13.171 -2.180 -24.764 1.00 92.00 250 ARG A C 1
ATOM 1908 O O . ARG A 1 250 ? 14.320 -2.573 -24.593 1.00 92.00 250 ARG A O 1
ATOM 1915 N N . TYR A 1 251 ? 12.309 -1.957 -23.781 1.00 93.69 251 TYR A N 1
ATOM 1916 C CA . TYR A 1 251 ? 12.589 -2.135 -22.360 1.00 93.69 251 TYR A CA 1
ATOM 1917 C C . TYR A 1 251 ? 11.815 -3.338 -21.821 1.00 93.69 251 TYR A C 1
ATOM 1919 O O . TYR A 1 251 ? 10.589 -3.391 -21.939 1.00 93.69 251 TYR A O 1
ATOM 1927 N N . GLN A 1 252 ? 12.532 -4.305 -21.251 1.00 92.38 252 GLN A N 1
ATOM 1928 C CA . GLN A 1 252 ? 11.995 -5.532 -20.642 1.00 92.38 252 GLN A CA 1
ATOM 1929 C C . GLN A 1 252 ? 12.386 -5.609 -19.157 1.00 92.38 252 GLN A C 1
ATOM 19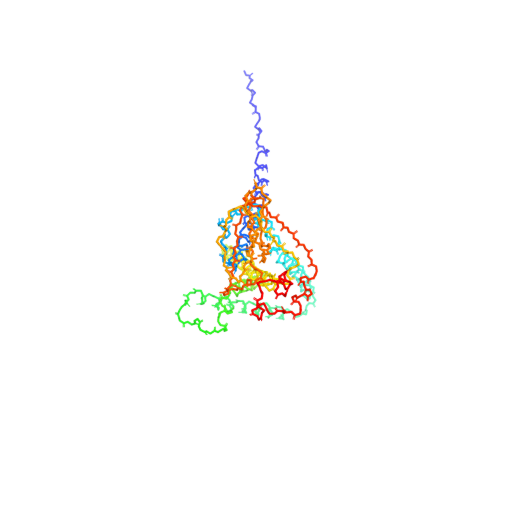31 O O . GLN A 1 252 ? 13.003 -4.681 -18.638 1.00 92.38 252 GLN A O 1
ATOM 1936 N N . CYS A 1 253 ? 12.055 -6.707 -18.466 1.00 92.44 253 CYS A N 1
ATOM 1937 C CA . CYS A 1 253 ? 12.280 -6.864 -17.023 1.00 92.44 253 CYS A CA 1
ATOM 1938 C C . CYS A 1 253 ? 11.402 -5.959 -16.152 1.00 92.44 253 CYS A C 1
ATOM 1940 O O . CYS A 1 253 ? 11.781 -5.608 -15.038 1.00 92.44 253 CYS A O 1
ATOM 1942 N N . LEU A 1 254 ? 10.214 -5.591 -16.639 1.00 94.56 254 LEU A N 1
ATOM 1943 C CA . LEU A 1 254 ? 9.279 -4.728 -15.922 1.00 94.56 254 LEU A CA 1
ATOM 1944 C C . LEU A 1 254 ? 8.023 -5.500 -15.503 1.00 94.56 254 LEU A C 1
ATOM 1946 O O . LEU A 1 254 ? 7.543 -6.398 -16.203 1.00 94.56 254 LEU A O 1
ATOM 1950 N N . ARG A 1 255 ? 7.471 -5.134 -14.348 1.00 94.19 255 ARG A N 1
ATOM 1951 C CA . ARG A 1 255 ? 6.217 -5.641 -13.785 1.00 94.19 255 ARG A CA 1
ATOM 1952 C C . ARG A 1 255 ? 5.285 -4.469 -13.503 1.00 94.19 255 ARG A C 1
ATOM 1954 O O . ARG A 1 255 ? 5.726 -3.390 -13.120 1.00 94.19 255 ARG A O 1
ATOM 1961 N N . THR A 1 256 ? 3.984 -4.667 -13.679 1.00 93.12 256 THR A N 1
ATOM 1962 C CA . THR A 1 256 ? 3.000 -3.614 -13.398 1.00 93.12 256 THR A CA 1
ATOM 1963 C C . THR A 1 256 ? 2.777 -3.469 -11.899 1.00 93.12 256 THR A C 1
ATOM 1965 O O . THR A 1 256 ? 2.318 -4.410 -11.246 1.00 93.12 256 THR A O 1
ATOM 1968 N N . LEU A 1 257 ? 3.027 -2.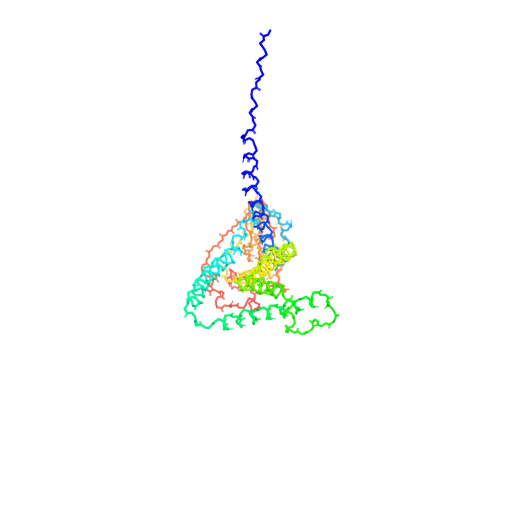278 -11.358 1.00 91.69 257 LEU A N 1
ATOM 1969 C CA . LEU A 1 257 ? 2.624 -1.932 -9.998 1.00 91.69 257 LEU A CA 1
ATOM 1970 C C . LEU A 1 257 ? 1.236 -1.283 -10.002 1.00 91.69 257 LEU A C 1
ATOM 1972 O O . LEU A 1 257 ? 0.332 -1.748 -9.310 1.00 91.69 257 LEU A O 1
ATOM 1976 N N . VAL A 1 258 ? 1.061 -0.258 -10.840 1.00 90.31 258 VAL A N 1
ATOM 1977 C CA . VAL A 1 258 ? -0.203 0.459 -11.041 1.00 90.31 258 VAL A CA 1
ATOM 1978 C C . VAL A 1 258 ? -0.385 0.717 -12.534 1.00 90.31 258 VAL A C 1
ATOM 1980 O O . VAL A 1 258 ? 0.524 1.208 -13.198 1.00 90.31 258 VAL A O 1
ATOM 1983 N N . ALA A 1 259 ? -1.563 0.399 -13.064 1.00 88.75 259 ALA A N 1
ATOM 1984 C CA . ALA A 1 259 ? -1.953 0.746 -14.426 1.00 88.75 259 ALA A CA 1
ATOM 1985 C C . ALA A 1 259 ? -3.159 1.679 -14.369 1.00 88.75 259 ALA A C 1
ATOM 1987 O O . ALA A 1 259 ? -4.192 1.329 -13.797 1.00 88.75 259 ALA A O 1
ATOM 1988 N N . ARG A 1 260 ? -3.019 2.865 -14.955 1.00 87.56 260 ARG A N 1
ATOM 1989 C CA . ARG A 1 260 ? -4.084 3.855 -15.087 1.00 87.56 260 ARG A CA 1
ATOM 1990 C C . ARG A 1 260 ? -4.280 4.232 -16.551 1.00 87.56 260 ARG A C 1
ATOM 1992 O O . ARG A 1 260 ? -3.512 3.844 -17.427 1.00 87.56 260 ARG A O 1
ATOM 1999 N N . LYS A 1 261 ? -5.339 4.999 -16.816 1.00 84.56 261 LYS A N 1
ATOM 2000 C CA . LYS A 1 261 ? -5.668 5.487 -18.162 1.00 84.56 261 LYS A CA 1
ATOM 2001 C C . LYS A 1 261 ? -4.578 6.396 -18.742 1.00 84.56 261 LYS A C 1
ATOM 2003 O O . LYS A 1 261 ? -4.375 6.411 -19.949 1.00 84.56 261 LYS A O 1
ATOM 2008 N N . ASP A 1 262 ? -3.934 7.179 -17.890 1.00 88.25 262 ASP A N 1
ATOM 2009 C CA . ASP A 1 262 ? -3.015 8.262 -18.235 1.00 88.25 262 ASP A CA 1
ATOM 2010 C C . ASP A 1 262 ? -1.544 7.923 -17.976 1.00 88.25 262 ASP A C 1
ATOM 2012 O O . ASP A 1 262 ? -0.669 8.514 -18.605 1.00 88.25 262 ASP A O 1
ATOM 2016 N N . LEU A 1 263 ? -1.261 6.948 -17.110 1.00 90.69 263 LEU A N 1
ATOM 2017 C CA . LEU A 1 263 ? 0.101 6.547 -16.767 1.00 90.69 263 LEU A CA 1
ATOM 2018 C C . LEU A 1 263 ? 0.197 5.072 -16.374 1.00 90.69 263 LEU A C 1
ATOM 2020 O O . LEU A 1 263 ? -0.755 4.459 -15.885 1.00 90.69 263 LEU A O 1
ATOM 2024 N N . TRP A 1 264 ? 1.397 4.531 -16.534 1.00 91.25 264 TRP A N 1
ATOM 2025 C CA . TRP A 1 264 ? 1.800 3.215 -16.069 1.00 91.25 264 TRP A CA 1
ATOM 2026 C C . TRP A 1 264 ? 2.941 3.367 -15.076 1.00 91.25 264 TRP A C 1
ATOM 2028 O O . TRP A 1 264 ? 3.962 3.976 -15.384 1.00 91.25 264 TRP A O 1
ATOM 2038 N N . VAL A 1 265 ? 2.768 2.787 -13.894 1.00 93.38 265 VAL A N 1
ATOM 2039 C CA . VAL A 1 265 ? 3.815 2.663 -12.883 1.00 93.38 265 VAL A CA 1
ATOM 2040 C C . VAL A 1 265 ? 4.325 1.237 -12.933 1.00 93.38 265 VAL A C 1
ATOM 2042 O O . VAL A 1 265 ? 3.611 0.280 -12.602 1.00 93.38 265 VAL A O 1
ATOM 2045 N N . LEU A 1 266 ? 5.562 1.101 -13.379 1.00 94.12 266 LEU A N 1
ATOM 2046 C CA . LEU A 1 266 ? 6.227 -0.169 -13.579 1.00 94.12 266 LEU A CA 1
ATOM 2047 C C . LEU A 1 266 ? 7.398 -0.291 -12.621 1.00 94.12 266 LEU A C 1
ATOM 2049 O O . LEU A 1 266 ? 8.037 0.694 -12.269 1.00 94.12 266 LEU A O 1
ATOM 2053 N N . VAL A 1 267 ? 7.687 -1.515 -12.219 1.00 95.12 267 VAL A N 1
ATOM 2054 C CA . VAL A 1 267 ? 8.774 -1.836 -11.304 1.00 95.12 267 VAL A CA 1
ATOM 2055 C C . VAL A 1 267 ? 9.680 -2.880 -11.946 1.00 95.12 267 VAL A C 1
ATOM 2057 O O . VAL A 1 267 ? 9.203 -3.757 -12.667 1.00 95.12 267 VAL A O 1
ATOM 2060 N N . SER A 1 268 ? 10.986 -2.760 -11.732 1.00 94.44 268 SER A N 1
ATOM 2061 C CA . SER A 1 268 ? 11.969 -3.765 -12.164 1.00 94.44 268 SER A CA 1
ATOM 2062 C C . SER A 1 268 ? 11.684 -5.146 -11.554 1.00 94.44 268 SER A C 1
ATOM 2064 O O . SER A 1 268 ? 11.174 -5.252 -10.442 1.00 94.44 268 SER A O 1
ATOM 2066 N N . ALA A 1 269 ? 12.005 -6.219 -12.280 1.00 92.12 269 ALA A N 1
ATOM 2067 C CA . ALA A 1 269 ? 11.751 -7.591 -11.835 1.00 92.12 269 ALA A CA 1
ATOM 2068 C C . ALA A 1 269 ? 12.572 -7.982 -10.589 1.00 92.12 269 ALA A C 1
ATOM 2070 O O . ALA A 1 269 ? 12.075 -8.719 -9.744 1.00 92.12 269 ALA A O 1
ATOM 2071 N N . LYS A 1 270 ? 13.800 -7.460 -10.465 1.00 90.81 270 LYS A N 1
ATOM 2072 C CA . LYS A 1 270 ? 14.694 -7.629 -9.302 1.00 90.81 270 LYS A CA 1
ATOM 2073 C C . LYS A 1 270 ? 14.541 -6.534 -8.250 1.00 90.81 270 LYS A C 1
ATOM 2075 O O . LYS A 1 270 ? 15.502 -6.155 -7.588 1.00 90.81 270 LYS A O 1
ATOM 2080 N N . TRP A 1 271 ? 13.356 -5.949 -8.146 1.00 92.94 271 TRP A N 1
ATOM 2081 C CA . TRP A 1 271 ? 13.156 -4.894 -7.171 1.00 92.94 271 TRP A CA 1
ATOM 2082 C C . TRP A 1 271 ? 13.328 -5.434 -5.750 1.00 92.94 271 TRP A C 1
ATOM 2084 O O . TRP A 1 271 ? 12.724 -6.438 -5.377 1.00 92.94 271 TRP A O 1
ATOM 2094 N N . SER A 1 272 ? 14.126 -4.729 -4.955 1.00 90.00 272 SER A N 1
ATOM 2095 C CA . SER A 1 272 ? 14.284 -4.945 -3.522 1.00 90.00 272 SER A CA 1
ATOM 2096 C C . SER A 1 272 ? 14.236 -3.598 -2.787 1.00 90.00 272 SER A C 1
ATOM 2098 O O . SER A 1 272 ? 14.516 -2.561 -3.399 1.00 90.00 272 SER A O 1
ATOM 2100 N N . PRO A 1 273 ? 13.962 -3.577 -1.469 1.00 88.00 273 PRO A N 1
ATOM 2101 C CA . PRO A 1 273 ? 13.960 -2.335 -0.693 1.00 88.00 273 PRO A CA 1
ATOM 2102 C C . PRO A 1 273 ? 15.303 -1.586 -0.695 1.00 88.00 273 PRO A C 1
ATOM 2104 O O . PRO A 1 273 ? 15.322 -0.373 -0.515 1.00 88.00 273 PRO A O 1
ATOM 2107 N N . GLY A 1 274 ? 16.423 -2.300 -0.869 1.00 87.00 274 GLY A N 1
ATOM 2108 C CA . GLY A 1 274 ? 17.767 -1.711 -0.918 1.00 87.00 274 GLY A CA 1
ATOM 2109 C C . GLY A 1 274 ? 18.260 -1.377 -2.329 1.00 87.00 274 GLY A C 1
ATOM 2110 O O . GLY A 1 274 ? 19.142 -0.537 -2.482 1.00 87.00 274 GLY A O 1
ATOM 2111 N N . ASN A 1 275 ? 17.706 -2.024 -3.355 1.00 87.38 275 ASN A N 1
ATOM 2112 C CA . ASN A 1 275 ? 18.096 -1.851 -4.749 1.00 87.38 275 ASN A CA 1
ATOM 2113 C C . ASN A 1 275 ? 16.902 -2.150 -5.663 1.00 87.38 275 ASN A C 1
ATOM 2115 O O . ASN A 1 275 ? 16.533 -3.308 -5.867 1.00 87.38 275 ASN A O 1
ATOM 2119 N N . GLY A 1 276 ? 16.283 -1.106 -6.205 1.00 89.00 276 GLY A N 1
ATOM 2120 C CA . GLY A 1 276 ? 15.094 -1.245 -7.027 1.00 89.00 276 GLY A CA 1
ATOM 2121 C C . GLY A 1 276 ? 14.856 -0.022 -7.897 1.00 89.00 276 GLY A C 1
ATOM 2122 O O . GLY A 1 276 ? 15.143 1.107 -7.509 1.00 89.00 276 GLY A O 1
ATOM 2123 N N . PHE A 1 277 ? 14.315 -0.256 -9.090 1.00 92.81 277 PHE A N 1
ATOM 2124 C CA . PHE A 1 277 ? 13.963 0.795 -10.040 1.00 92.81 277 PHE A CA 1
ATOM 2125 C C . PHE A 1 277 ? 12.462 0.805 -10.317 1.00 92.81 277 PHE A C 1
ATOM 2127 O O . PHE A 1 277 ? 11.862 -0.257 -10.535 1.00 92.81 277 PHE A O 1
ATOM 2134 N N . VAL A 1 278 ? 11.883 2.006 -10.330 1.00 93.94 278 VAL A N 1
ATOM 2135 C CA . VAL A 1 278 ? 10.494 2.277 -10.705 1.00 93.94 278 VAL A CA 1
ATOM 2136 C C . VAL A 1 278 ? 10.496 3.188 -11.925 1.00 93.94 278 VAL A C 1
ATOM 2138 O O . VAL A 1 278 ? 11.116 4.248 -11.918 1.00 93.94 278 VAL A O 1
ATOM 2141 N N . LEU A 1 279 ? 9.760 2.787 -12.954 1.00 92.62 279 LEU A N 1
ATOM 2142 C CA . LEU A 1 279 ? 9.587 3.532 -14.188 1.00 92.62 279 LEU A CA 1
ATOM 2143 C C . LEU A 1 279 ? 8.135 4.006 -14.301 1.00 92.62 279 LEU A C 1
ATOM 2145 O O . LEU A 1 279 ? 7.212 3.191 -14.343 1.00 92.62 279 LEU A O 1
ATOM 2149 N N . ILE A 1 280 ? 7.935 5.321 -14.369 1.00 91.88 280 ILE A N 1
ATOM 2150 C CA . ILE A 1 280 ? 6.620 5.938 -14.573 1.00 91.88 280 ILE A CA 1
ATOM 2151 C C . ILE A 1 280 ? 6.552 6.435 -16.015 1.00 91.88 280 ILE A C 1
ATOM 2153 O O . ILE A 1 280 ? 7.334 7.296 -16.411 1.00 91.88 280 ILE A O 1
ATOM 2157 N N . VAL A 1 281 ? 5.626 5.889 -16.802 1.00 90.31 281 VAL A N 1
ATOM 2158 C CA . VAL A 1 281 ? 5.491 6.211 -18.230 1.00 90.31 281 VAL A CA 1
ATOM 2159 C C . VAL A 1 281 ? 4.080 6.715 -18.526 1.00 90.31 281 VAL A C 1
ATOM 2161 O O . VAL A 1 281 ? 3.114 6.026 -18.185 1.00 90.31 281 VAL A O 1
ATOM 2164 N N . PRO A 1 282 ? 3.925 7.880 -19.178 1.00 88.88 282 PRO A N 1
ATOM 2165 C CA . PRO A 1 282 ? 2.637 8.318 -19.702 1.00 88.88 282 PRO A CA 1
ATOM 2166 C C . PRO A 1 282 ? 2.040 7.286 -20.668 1.00 88.88 282 PRO A C 1
ATOM 2168 O O . PRO A 1 282 ? 2.732 6.738 -21.523 1.00 88.88 282 PRO A O 1
ATOM 2171 N N . ALA A 1 283 ? 0.736 7.035 -20.587 1.00 82.94 283 ALA A N 1
ATOM 2172 C CA . ALA A 1 283 ? 0.077 6.014 -21.407 1.00 82.94 283 ALA A CA 1
ATOM 2173 C C . ALA A 1 283 ? 0.116 6.308 -22.922 1.00 82.94 283 ALA A C 1
ATOM 2175 O O . ALA A 1 283 ? -0.122 5.413 -23.727 1.00 82.94 283 ALA A O 1
ATOM 2176 N N . ASN A 1 284 ? 0.406 7.551 -23.317 1.00 83.31 284 ASN A N 1
ATOM 2177 C CA . ASN A 1 284 ? 0.476 7.998 -24.708 1.00 83.31 284 ASN A CA 1
ATOM 2178 C C . ASN A 1 284 ? 1.905 8.114 -25.268 1.00 83.31 284 ASN A C 1
ATOM 2180 O O . ASN A 1 284 ? 2.047 8.335 -26.469 1.00 83.31 284 ASN A O 1
ATOM 2184 N N . SER A 1 285 ? 2.950 8.009 -24.440 1.00 81.88 285 SER A N 1
ATOM 2185 C CA . SER A 1 285 ? 4.331 8.248 -24.884 1.00 81.88 285 SER A CA 1
ATOM 2186 C C . SER A 1 285 ? 5.013 6.999 -25.437 1.00 81.88 285 SER A C 1
ATOM 2188 O O . SER A 1 285 ? 5.982 7.112 -26.186 1.00 81.88 285 SER A O 1
ATOM 2190 N N . ALA A 1 286 ? 4.513 5.811 -25.099 1.00 82.88 286 ALA A N 1
ATOM 2191 C CA . ALA A 1 286 ? 5.129 4.557 -25.499 1.00 82.88 286 ALA A CA 1
ATOM 2192 C C . ALA A 1 286 ? 4.096 3.456 -25.749 1.00 82.88 286 ALA A C 1
ATOM 2194 O O . ALA A 1 286 ? 2.994 3.461 -25.199 1.00 82.88 286 ALA A O 1
ATOM 2195 N N . VAL A 1 287 ? 4.478 2.474 -26.566 1.00 86.69 287 VAL A N 1
ATOM 2196 C CA . VAL A 1 287 ? 3.668 1.271 -26.760 1.00 86.69 287 VAL A CA 1
ATOM 2197 C C . VAL A 1 287 ? 3.951 0.323 -25.603 1.00 86.69 287 VAL A C 1
ATOM 2199 O O . VAL A 1 287 ? 5.061 -0.195 -25.465 1.00 86.69 287 VAL A O 1
ATOM 2202 N N . VAL A 1 288 ? 2.937 0.101 -24.770 1.00 89.75 288 VAL A N 1
ATOM 2203 C CA . VAL A 1 288 ? 2.990 -0.839 -23.649 1.00 89.75 288 VAL A CA 1
ATOM 2204 C C . VAL A 1 288 ? 2.376 -2.161 -24.091 1.00 89.75 288 VAL A C 1
ATOM 2206 O O . VAL A 1 288 ? 1.218 -2.219 -24.498 1.00 89.75 288 VAL A O 1
ATOM 2209 N N . SER A 1 289 ? 3.151 -3.236 -23.996 1.00 89.62 289 SER A N 1
ATOM 2210 C CA . SER A 1 289 ? 2.684 -4.601 -24.243 1.00 89.62 289 SER A CA 1
ATOM 2211 C C . SER A 1 289 ? 2.801 -5.425 -22.967 1.00 89.62 289 SER A C 1
ATOM 2213 O O . SER A 1 289 ? 3.785 -5.313 -22.234 1.00 89.62 289 SER A O 1
ATOM 2215 N N . VAL A 1 290 ? 1.787 -6.243 -22.685 1.00 91.06 290 VAL A N 1
ATOM 2216 C CA . VAL A 1 290 ? 1.763 -7.125 -21.515 1.00 91.06 290 VAL A CA 1
ATOM 2217 C C . VAL A 1 290 ? 1.723 -8.562 -22.001 1.00 91.06 290 VAL A C 1
ATOM 2219 O O . VAL A 1 290 ? 0.825 -8.948 -22.745 1.00 91.06 290 VAL A O 1
ATOM 2222 N N . THR A 1 291 ? 2.698 -9.357 -21.574 1.00 89.69 291 THR A N 1
ATOM 2223 C CA . THR A 1 291 ? 2.766 -10.790 -21.866 1.00 89.69 291 THR A CA 1
ATOM 2224 C C . THR A 1 291 ? 2.583 -11.564 -20.574 1.00 89.69 291 THR A C 1
ATOM 2226 O O . THR A 1 291 ? 3.213 -11.248 -19.567 1.00 89.69 291 THR A O 1
ATOM 2229 N N . ARG A 1 292 ? 1.736 -12.594 -20.593 1.00 91.56 292 ARG A N 1
ATOM 2230 C CA . ARG A 1 292 ? 1.581 -13.519 -19.469 1.00 91.56 292 ARG A CA 1
ATOM 2231 C C . ARG A 1 292 ? 2.077 -14.904 -19.865 1.00 91.56 292 ARG A C 1
ATOM 2233 O O . ARG A 1 292 ? 1.629 -15.432 -20.877 1.00 91.56 292 ARG A O 1
ATOM 2240 N N . SER A 1 293 ? 2.955 -15.500 -19.061 1.00 88.00 293 SER A N 1
ATOM 2241 C CA . SER A 1 293 ? 3.436 -16.871 -19.272 1.00 88.00 293 SER A CA 1
ATOM 2242 C C . SER A 1 293 ? 3.670 -17.587 -17.946 1.00 88.00 293 SER A C 1
ATOM 2244 O O . SER A 1 293 ? 4.255 -17.017 -17.028 1.00 88.00 293 SER A O 1
ATOM 2246 N N . THR A 1 294 ? 3.244 -18.848 -17.853 1.00 88.00 294 THR A N 1
ATOM 2247 C CA . THR A 1 294 ? 3.521 -19.710 -16.690 1.00 88.00 294 THR A CA 1
ATOM 2248 C C . THR A 1 294 ? 4.979 -20.160 -16.641 1.00 88.00 294 THR A C 1
ATOM 2250 O O . THR A 1 294 ? 5.498 -20.389 -15.555 1.00 88.00 294 THR A O 1
ATOM 2253 N N . LYS A 1 295 ? 5.673 -20.181 -17.792 1.00 86.00 295 LYS A N 1
ATOM 2254 C CA . LYS A 1 295 ? 7.103 -20.527 -17.880 1.00 86.00 295 LYS A CA 1
ATOM 2255 C C . LYS A 1 295 ? 7.988 -19.622 -17.024 1.00 86.00 295 LYS A C 1
ATOM 2257 O O . LYS A 1 295 ? 9.052 -20.044 -16.593 1.00 86.00 295 LYS A O 1
ATOM 2262 N N . PHE A 1 296 ? 7.571 -18.376 -16.784 1.00 86.00 296 PHE A N 1
ATOM 2263 C CA . PHE A 1 296 ? 8.326 -17.470 -15.917 1.00 86.00 296 PHE A CA 1
ATOM 2264 C C . PHE A 1 296 ? 8.334 -17.961 -14.472 1.00 86.00 296 PHE A C 1
ATOM 2266 O O . PHE A 1 296 ? 9.388 -17.934 -13.851 1.00 86.00 296 PHE A O 1
ATOM 2273 N N . THR A 1 297 ? 7.202 -18.475 -13.983 1.00 85.50 297 THR A N 1
ATOM 2274 C CA . THR A 1 297 ? 7.107 -19.060 -12.641 1.00 85.50 297 THR A CA 1
ATOM 2275 C C . THR A 1 297 ? 7.957 -20.325 -12.533 1.00 85.50 297 THR A C 1
ATOM 2277 O O . THR A 1 297 ? 8.721 -20.460 -11.591 1.00 85.50 297 THR A O 1
ATOM 2280 N N . GLU A 1 298 ? 7.928 -21.198 -13.545 1.00 87.31 298 GLU A N 1
ATOM 2281 C CA . GLU A 1 298 ? 8.783 -22.399 -13.580 1.00 87.31 298 GLU A CA 1
ATOM 2282 C C . GLU A 1 298 ?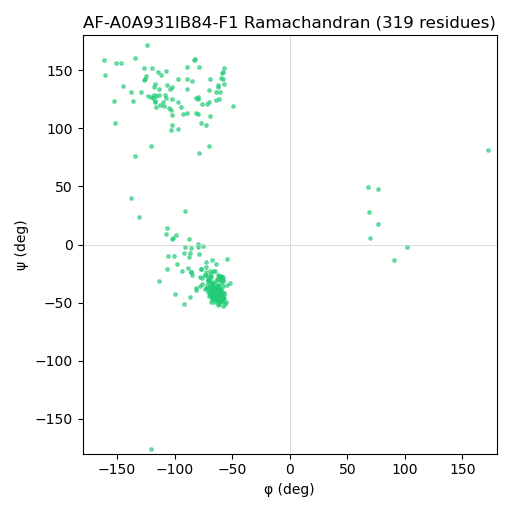 10.280 -22.048 -13.470 1.00 87.31 298 GLU A C 1
ATOM 2284 O O . GLU A 1 298 ? 11.027 -22.696 -12.738 1.00 87.31 298 GLU A O 1
ATOM 2289 N N . ILE A 1 299 ? 10.718 -20.988 -14.161 1.00 85.25 299 ILE A N 1
ATOM 2290 C CA . ILE A 1 299 ? 12.095 -20.479 -14.083 1.00 85.25 299 ILE A CA 1
ATOM 2291 C C . ILE A 1 299 ? 12.385 -19.890 -12.698 1.00 85.25 299 ILE A C 1
ATOM 2293 O O . ILE A 1 299 ? 13.452 -20.133 -12.140 1.00 85.25 299 ILE A O 1
ATOM 2297 N N . THR A 1 300 ? 11.468 -19.106 -12.130 1.00 86.56 300 THR A N 1
ATOM 2298 C CA . THR A 1 300 ? 11.688 -18.467 -10.824 1.00 86.56 300 THR A CA 1
ATOM 2299 C C . THR A 1 300 ? 11.651 -19.457 -9.672 1.00 86.56 300 THR A C 1
ATOM 2301 O O . THR A 1 300 ? 12.362 -19.263 -8.699 1.00 86.56 300 THR A O 1
ATOM 2304 N N . ASP A 1 301 ? 10.886 -20.539 -9.786 1.00 88.00 301 ASP A N 1
ATOM 2305 C CA . ASP A 1 301 ? 10.847 -21.595 -8.773 1.00 88.00 301 ASP A CA 1
ATOM 2306 C C . ASP A 1 301 ? 12.163 -22.389 -8.755 1.00 88.00 301 ASP A C 1
ATOM 2308 O O . ASP A 1 301 ? 12.620 -22.821 -7.697 1.00 88.00 301 ASP A O 1
ATOM 2312 N N . ALA A 1 302 ? 12.822 -22.524 -9.914 1.00 86.94 302 ALA A N 1
ATOM 2313 C CA . ALA A 1 302 ? 14.176 -23.071 -10.002 1.00 86.94 302 ALA A CA 1
ATOM 2314 C C . ALA A 1 302 ? 15.244 -22.114 -9.435 1.00 86.94 302 ALA A C 1
ATOM 2316 O O . ALA A 1 302 ? 16.287 -22.567 -8.959 1.00 86.94 302 ALA A O 1
ATOM 2317 N N . TYR A 1 303 ? 14.983 -20.801 -9.461 1.00 87.44 303 TYR A N 1
ATOM 2318 C CA . TYR A 1 303 ? 15.888 -19.748 -8.990 1.00 87.44 303 TYR A CA 1
ATOM 2319 C C . TYR A 1 303 ? 15.142 -18.721 -8.119 1.00 87.44 303 TYR A C 1
ATOM 2321 O O . TYR A 1 303 ? 14.849 -17.612 -8.585 1.00 87.44 303 TYR A O 1
ATOM 2329 N N . PRO A 1 304 ? 14.831 -19.069 -6.855 1.00 84.50 304 PRO A N 1
ATOM 2330 C CA . PRO A 1 304 ? 13.977 -18.249 -5.993 1.00 84.50 304 PRO A CA 1
ATOM 2331 C C . PRO A 1 304 ? 14.665 -16.976 -5.491 1.00 84.50 304 PRO A C 1
ATOM 2333 O O . PRO A 1 304 ? 13.993 -16.046 -5.058 1.00 84.50 304 PRO A O 1
ATOM 2336 N N . ASP A 1 305 ? 15.998 -16.935 -5.539 1.00 86.62 305 ASP A N 1
ATOM 2337 C CA . ASP A 1 305 ? 16.801 -15.802 -5.090 1.00 86.62 305 ASP A CA 1
ATOM 2338 C C . ASP A 1 305 ? 17.290 -14.977 -6.300 1.00 86.62 305 ASP A C 1
ATOM 2340 O O . ASP A 1 305 ? 18.228 -15.402 -6.990 1.00 86.62 305 ASP A O 1
ATOM 2344 N N . PRO A 1 306 ? 16.668 -13.815 -6.587 1.00 84.25 306 PRO A N 1
ATOM 2345 C CA . PRO A 1 306 ? 17.015 -12.983 -7.738 1.00 84.25 306 PRO A CA 1
ATOM 2346 C C . PRO A 1 306 ? 18.414 -12.358 -7.642 1.00 84.25 306 PRO A C 1
ATOM 2348 O O . PRO A 1 306 ? 19.003 -12.016 -8.674 1.00 84.25 306 PRO A O 1
ATOM 2351 N N . ASP A 1 307 ? 18.973 -12.221 -6.440 1.00 84.62 307 ASP A N 1
ATOM 2352 C CA . ASP A 1 307 ? 20.288 -11.605 -6.241 1.00 84.62 307 ASP A CA 1
ATOM 2353 C C . ASP A 1 307 ? 21.424 -12.561 -6.623 1.00 84.62 307 ASP A C 1
ATOM 2355 O O . ASP A 1 307 ? 22.530 -12.132 -6.951 1.00 84.62 307 ASP A O 1
ATOM 2359 N N . LYS A 1 308 ? 21.145 -13.871 -6.645 1.00 86.00 308 LYS A N 1
ATOM 2360 C CA . LYS A 1 308 ? 22.114 -14.912 -7.017 1.00 86.00 308 LYS A CA 1
ATOM 2361 C C . LYS A 1 308 ? 22.180 -15.204 -8.513 1.00 86.00 308 LYS A C 1
ATOM 2363 O O . LYS A 1 308 ? 23.080 -15.926 -8.939 1.00 86.00 308 LYS A O 1
ATOM 2368 N N . VAL A 1 309 ? 21.250 -14.681 -9.312 1.00 85.38 309 VAL A N 1
ATOM 2369 C CA . VAL A 1 309 ? 21.236 -14.908 -10.766 1.00 85.38 309 VAL A CA 1
ATOM 2370 C C . VAL A 1 309 ? 21.882 -13.750 -11.521 1.00 85.38 309 VAL A C 1
ATOM 2372 O O . VAL A 1 309 ? 21.699 -12.585 -11.174 1.00 85.38 309 VAL A O 1
ATOM 2375 N N . SER A 1 310 ? 22.619 -14.053 -12.589 1.00 85.31 310 SER A N 1
ATOM 2376 C CA . SER A 1 310 ? 23.359 -13.058 -13.379 1.00 85.31 310 SER A CA 1
ATOM 2377 C C . SER A 1 310 ? 22.485 -12.248 -14.339 1.00 85.31 310 SER A C 1
ATOM 2379 O O . SER A 1 310 ? 22.821 -11.113 -14.662 1.00 85.31 310 SER A O 1
ATOM 2381 N N . TRP A 1 311 ? 21.375 -12.814 -14.815 1.00 86.00 311 TRP A N 1
ATOM 2382 C CA . TRP A 1 311 ? 20.448 -12.142 -15.731 1.00 86.00 311 TRP A CA 1
ATOM 2383 C C . TRP A 1 311 ? 19.524 -11.173 -14.997 1.00 86.00 311 TRP A C 1
A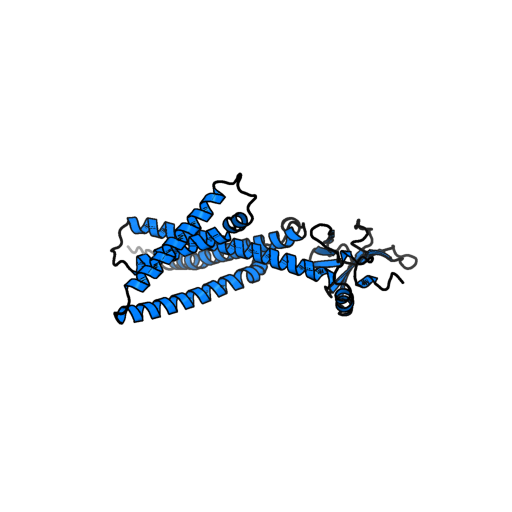TOM 2385 O O . TRP A 1 311 ? 19.199 -11.384 -13.831 1.00 86.00 311 TRP A O 1
ATOM 2395 N N . GLU A 1 312 ? 19.048 -10.133 -15.684 1.00 86.00 312 GLU A N 1
ATOM 2396 C CA . GLU A 1 312 ? 18.220 -9.076 -15.090 1.00 86.00 312 GLU A CA 1
ATOM 2397 C C . GLU A 1 312 ? 16.785 -9.536 -14.792 1.00 86.00 312 GLU A C 1
ATOM 2399 O O . GLU A 1 312 ? 16.138 -8.992 -13.902 1.00 86.00 312 GLU A O 1
ATOM 2404 N N . CYS A 1 313 ? 16.264 -10.536 -15.514 1.00 88.75 313 CYS A N 1
ATOM 2405 C CA . CYS A 1 313 ? 14.914 -11.061 -15.299 1.00 88.75 313 CYS A CA 1
ATOM 2406 C C . CYS A 1 313 ? 14.682 -12.461 -15.901 1.00 88.75 313 CYS A C 1
ATOM 2408 O O . CYS A 1 313 ? 15.394 -12.849 -16.834 1.00 88.75 313 CYS A O 1
ATOM 2410 N N . PRO A 1 314 ? 13.674 -13.219 -15.419 1.00 86.19 314 PRO A N 1
ATOM 2411 C CA . PRO A 1 314 ? 13.421 -14.602 -15.842 1.00 86.19 314 PRO A CA 1
ATOM 2412 C C . PRO A 1 314 ? 13.186 -14.758 -17.350 1.00 86.19 314 PRO A C 1
ATOM 2414 O O . PRO A 1 314 ? 13.541 -15.770 -17.947 1.00 86.19 314 PRO A O 1
ATOM 2417 N N . GLU A 1 315 ? 12.617 -13.745 -18.001 1.00 85.44 315 GLU A N 1
ATOM 2418 C CA . GLU A 1 315 ? 12.361 -13.763 -19.440 1.00 85.44 315 GLU A CA 1
ATOM 2419 C C . GLU A 1 315 ? 13.630 -13.741 -20.319 1.00 85.44 315 GLU A C 1
ATOM 2421 O O . GLU A 1 315 ? 13.535 -14.050 -21.508 1.00 85.44 315 GLU A O 1
ATOM 2426 N N . ARG A 1 316 ? 14.815 -13.433 -19.765 1.00 83.50 316 ARG A N 1
ATOM 2427 C CA . ARG A 1 316 ? 16.087 -13.372 -20.516 1.00 83.50 316 ARG A CA 1
ATOM 2428 C C . ARG A 1 316 ? 17.015 -14.569 -20.340 1.00 83.50 316 ARG A C 1
ATOM 2430 O O . ARG A 1 316 ? 18.089 -14.564 -20.933 1.00 83.50 316 ARG A O 1
ATOM 2437 N N . VAL A 1 317 ? 16.602 -15.613 -19.620 1.00 77.06 317 VAL A N 1
ATOM 2438 C CA . VAL A 1 317 ? 17.423 -16.826 -19.412 1.00 77.06 317 VAL A CA 1
ATOM 2439 C C . VAL A 1 317 ? 17.946 -17.416 -20.731 1.00 77.06 317 VAL A C 1
ATOM 2441 O O . VAL A 1 317 ? 19.064 -17.913 -20.794 1.00 77.06 317 VAL A O 1
ATOM 2444 N N . TRP A 1 318 ? 17.169 -17.301 -21.810 1.00 60.28 318 TRP A N 1
ATOM 2445 C CA . TRP A 1 318 ? 17.506 -17.845 -23.131 1.00 60.28 318 TRP A CA 1
ATOM 2446 C C . TRP A 1 318 ? 18.350 -16.916 -24.014 1.00 60.28 318 TRP A C 1
ATOM 2448 O O . TRP A 1 318 ? 18.770 -17.333 -25.084 1.00 60.28 318 TRP A O 1
ATOM 2458 N N . ALA A 1 319 ? 18.577 -15.665 -23.605 1.00 56.69 319 ALA A N 1
ATOM 2459 C CA . ALA A 1 319 ? 19.343 -14.685 -24.382 1.00 56.69 319 ALA A CA 1
ATOM 2460 C C . ALA A 1 319 ? 20.847 -14.680 -24.043 1.00 56.69 319 ALA A C 1
ATOM 2462 O O . ALA A 1 319 ? 21.593 -13.899 -24.627 1.00 56.69 319 ALA A O 1
ATOM 2463 N N . GLN A 1 320 ? 21.275 -15.503 -23.077 1.00 50.12 320 GLN A N 1
ATOM 2464 C CA . GLN A 1 320 ? 22.654 -15.568 -22.574 1.00 50.12 320 GLN A CA 1
ATOM 2465 C C . GLN A 1 320 ? 23.415 -16.839 -23.009 1.00 50.12 320 GLN A C 1
ATOM 2467 O O . GLN A 1 320 ? 24.516 -17.069 -22.512 1.00 50.12 320 GLN A O 1
ATOM 2472 N N . TRP A 1 321 ? 22.851 -17.637 -23.925 1.00 39.81 321 TRP A N 1
ATOM 2473 C CA . TRP A 1 321 ? 23.471 -18.839 -24.502 1.00 39.81 321 TRP A CA 1
ATOM 2474 C C . TRP A 1 321 ? 23.675 -18.693 -26.007 1.00 39.81 321 TRP A C 1
ATOM 2476 O O . TRP A 1 321 ? 22.723 -18.233 -26.678 1.00 39.81 321 TRP A O 1
#

Sequence (321 aa):
MDDVEPEATRPTFHRWMGILGVVAAPTTIITGLCYYFGYVYTRKRLGYFGIDCDAIGFTSSDYVVHSVSVLYLPLLLLLTGWFAALWISAYTHRLIESGRRTDLVRTAGRSGLALGIVLIATGVIGVVLPGPISELPFMRWAFSPFTLGVGGLLVVVGYWLSAATEPSEPKTETRIGQILAIAVSLAAAFNLMNSFATSLAEDHATSLAHDIWSRQSVVTIVSKDRLDVPIGLVAETLVEAQPGSPNTYRYQCLRTLVARKDLWVLVSAKWSPGNGFVLIVPANSAVVSVTRSTKFTEITDAYPDPDKVSWECPERVWAQW

Radius of gyration: 29.49 Å; Cα contacts (8 Å, |Δi|>4): 361; chains: 1; bounding box: 88×67×86 Å

Mean predicted aligned error: 13.68 Å

=== Feature glossary ===
Key to the feature types in this record:

— What the protein is —

Primary structure: the covalent order of the twenty standard amino acids along the backbone. Two proteins with the same sequence will (almost always) fold to the same structure; two with 30% identity often share a fold but not the details.

Database cross-references. InterPro integrates a dozen domain/family signature databases into unified entries with residue-range hits. GO terms attach function/process/location labels with evidence codes. CATH codes position the fold in a four-level structural taxonomy. Organism is the NCBI-taxonomy species name.

— Where its atoms are —

The mmCIF block holds the 3D Cartesian coordinates of each backbone atom (N, Cα, C, O) in ångströms. mmCIF is the PDB's canonical archive format — a tagged-loop text representation of the atomic model.

Six rendered views show the 3D structure from the faces of a cube — i.e. along ±x, ±y, ±z. Rendering representation is drawn randomly per protein from cartoon (secondary-structure ribbons), sticks (backbone bonds), or molecular surface; coloring is either N→C rainbow (blue at the N-terminus through red at the C-terminus) or one color per chain.

— Local backbone conformation —

DSSP 8-state secondary structure assigns each residue one of H (α-helix), G (3₁₀-helix), I (π-helix), E (extended β-strand), B (isolated β-bridge), T (hydrogen-bonded turn), S (bend), or '-' (coil). The assignment is computed from backbone hydrogen-bond geometry via the Kabsch–Sander algorithm.

P-SEA three-state annotation labels each residue as helix, strand, or coil based purely on the geometry of the Cα trace. It serves as a fallback when the full backbone (and thus DSSP) is unavailable.

The φ/ψ torsion pair specifies the backbone conformation at each residue. φ rotates about the N–Cα bond, ψ about the Cα–C bond. Steric clashes forbid most of the (φ, ψ) plane — the allowed regions (α-helix basin, β-sheet basin, left-handed helix) are the Ramachandran-allowed regions.

— Global shape and packing —

The geometric summary reports three shape descriptors. Rg (radius of gyration) measures how spread out the Cα atoms are about their centre of mass; compact globular proteins have small Rg, elongated or unfolded ones large. Cα contacts (<8 Å, |i−j|>4) count long-range residue pairs in spatial proximity — high for tightly packed folds, near zero for rods or random coil. The bounding-box extents give the protein's footprint along x, y, z in Å.

Accessible surface area quantifies burial. A residue with SASA near zero is packed into the hydrophobic core; one with SASA >100 Å² sits on the surface. Computed here via the Shrake–Rupley numerical algorithm with a 1.4 Å probe.

Plot images: a contact map (which residues are close in 3D, as an N×N binary image), a Ramachandran scatter (backbone torsion angles, revealing secondary-structure composition at a glance), and — for AlphaFold structures — a PAE heatmap (pairwise prediction confidence).

— Structural neighborhood —

The Foldseek 3Di string encodes local tertiary geometry as a 20-letter alphabet — one character per residue — derived from the relative positions of nearby Cα atoms. Unlike the amino-acid sequence, 3Di is a direct function of the 3D structure, so two proteins with the same fold have similar 3Di strings even at low sequence identity.

Nearest PDB neighbors are the top structural matches found by Foldseek when searching this structure against the entire Protein Data Bank. Each hit reports a TM-score (0 to 1; >0.5 almost always implies the same fold) and an E-value. These are *structural* homologs — they may share no detectable sequence similarity.

— Confidence and disorder —

For AlphaFold models, the B-factor field carries pLDDT — the model's own estimate of local accuracy on a 0–100 scale. Regions with pLDDT<50 should be treated as essentially unmodeled; they often correspond to intrinsically disordered segments.

B-factor (Debye–Waller factor) reflects atomic displacement in the crystal lattice. It is an experimental observable (units Å²), not a prediction; low values mean the atom is pinned down, high values mean it moves or is heterogeneous across the crystal.

Predicted aligned error is AlphaFold's pairwise confidence. Unlike pLDDT (per-residue), PAE is per-residue-pair and captures whether two parts of the structure are correctly placed relative to each other. Units are ångströms of expected positional error.